Protein AF-F6HV55-F1 (afdb_monomer)

pLDDT: mean 72.8, std 20.79, range [30.53, 95.94]

Foldseek 3Di:
DDPDCDPVNLLVLLLVLLCVLLVVLDQVSLLLSLLLLLVLLLVLVCVLCQQQDDVVLSVVLVCLSDPPPDDRDDHPPDDDDPPPPPPPPPDPDNSNSLSSNLSSLSSLLNNLPDDGPDDYDDSLVSLVSSLVRLVVRQLDGDPVRPPPDDPVSSVVSNVCSVVSNVSSVSSVVSSVVSVVVCVVVPPDDDPPDDDDDDDDDDDDDDDDDDD

Sequence (211 aa):
MSGKCSVNMLEKLAACLALLPKSRGDEACWFLMMQKVLLSINVNLNEAFQGLEEEAKCNEAIRLLVPPGKDPPPPLGGKKTYGEVLDKAARKSEQLLMSSVTTLMLCCCKMLTTSYPVQVTVPIRPLLALVGRVLVVDGSLSQALLPFVTAIQQEFICSQLPTLHSYVLDLLTAIIKRVRSYGFSFTCSPQRGVSSVVKGRDWAMNKKEAE

Radius of gyration: 23.91 Å; Cα contacts (8 Å, |Δi|>4): 158; chains: 1; bounding box: 55×35×103 Å

Structure (mmCIF, N/CA/C/O backbone):
data_AF-F6HV55-F1
#
_entry.id   AF-F6HV55-F1
#
loop_
_atom_site.group_PDB
_atom_site.id
_atom_site.type_symbol
_atom_site.label_atom_id
_atom_site.label_alt_id
_atom_site.label_comp_id
_atom_site.label_asym_id
_atom_site.label_entity_id
_atom_site.label_seq_id
_atom_site.pdbx_PDB_ins_code
_atom_site.Cartn_x
_atom_site.Cartn_y
_atom_site.Cartn_z
_atom_site.occupancy
_atom_site.B_iso_or_equiv
_atom_site.auth_seq_id
_atom_site.auth_comp_id
_atom_site.auth_asym_id
_atom_site.auth_atom_id
_atom_site.pdbx_PDB_model_num
ATOM 1 N N . MET A 1 1 ? 4.291 3.333 30.159 1.00 32.53 1 MET A N 1
ATOM 2 C CA . MET A 1 1 ? 5.244 3.856 29.154 1.00 32.53 1 MET A CA 1
ATOM 3 C C . MET A 1 1 ? 4.579 3.786 27.784 1.00 32.53 1 MET A C 1
ATOM 5 O O . MET A 1 1 ? 4.344 2.689 27.300 1.00 32.53 1 MET A O 1
ATOM 9 N N . SER A 1 2 ? 4.163 4.922 27.215 1.00 41.75 2 SER A N 1
ATOM 10 C CA . SER A 1 2 ? 3.469 4.966 25.916 1.00 41.75 2 SER A CA 1
ATOM 11 C C . SER A 1 2 ? 4.507 4.949 24.791 1.00 41.75 2 SER A C 1
ATOM 13 O O . SER A 1 2 ? 5.203 5.937 24.566 1.00 41.75 2 SER A O 1
ATOM 15 N N . GLY A 1 3 ? 4.667 3.800 24.134 1.00 48.03 3 GLY A N 1
ATOM 16 C CA . GLY A 1 3 ? 5.604 3.593 23.028 1.00 48.03 3 GLY A CA 1
ATOM 17 C C . GLY A 1 3 ? 5.125 4.241 21.729 1.00 48.03 3 GLY A C 1
ATOM 18 O O . GLY A 1 3 ? 4.805 3.539 20.774 1.00 48.03 3 GLY A O 1
ATOM 19 N N . LYS A 1 4 ? 5.058 5.576 21.676 1.00 57.19 4 LYS A N 1
ATOM 20 C CA . LYS A 1 4 ? 4.911 6.297 20.404 1.00 57.19 4 LYS A CA 1
ATOM 21 C C . LYS A 1 4 ? 6.173 6.054 19.573 1.00 57.19 4 LYS A C 1
ATOM 23 O O . LYS A 1 4 ? 7.251 6.518 19.937 1.00 57.19 4 LYS A O 1
ATOM 28 N N . CYS A 1 5 ? 6.047 5.315 18.470 1.00 62.31 5 CYS A N 1
ATOM 29 C CA . CYS A 1 5 ? 7.118 5.224 17.483 1.00 62.31 5 CYS A CA 1
ATOM 30 C C . CYS A 1 5 ? 7.358 6.635 16.928 1.00 62.31 5 CYS A C 1
ATOM 32 O O . CYS A 1 5 ? 6.418 7.286 16.469 1.00 62.31 5 CYS A O 1
ATOM 34 N N . SER A 1 6 ? 8.580 7.156 17.052 1.00 82.06 6 SER A N 1
ATOM 35 C CA . SER A 1 6 ? 8.874 8.513 16.595 1.00 82.06 6 SER A CA 1
ATOM 36 C C . SER A 1 6 ? 8.826 8.580 15.070 1.00 82.06 6 SER A C 1
ATOM 38 O O . SER A 1 6 ? 9.192 7.621 14.392 1.00 82.06 6 SER A O 1
ATOM 40 N N . VAL A 1 7 ? 8.422 9.728 14.522 1.00 80.38 7 VAL A N 1
ATOM 41 C CA . VAL A 1 7 ? 8.355 9.946 13.064 1.00 80.38 7 VAL A CA 1
ATOM 42 C C . VAL A 1 7 ? 9.691 9.602 12.392 1.00 80.38 7 VAL A C 1
ATOM 44 O O . VAL A 1 7 ? 9.718 8.885 11.398 1.00 80.38 7 VAL A O 1
ATOM 47 N N . ASN A 1 8 ? 10.810 9.983 13.016 1.00 85.56 8 ASN A N 1
ATOM 48 C CA . ASN A 1 8 ? 12.161 9.644 12.559 1.00 85.56 8 ASN A CA 1
ATOM 49 C C . ASN A 1 8 ? 12.410 8.122 12.471 1.00 85.56 8 ASN A C 1
ATOM 51 O O . ASN A 1 8 ? 13.085 7.647 11.561 1.00 85.56 8 ASN A O 1
ATOM 55 N N . MET A 1 9 ? 11.872 7.330 13.405 1.00 88.19 9 MET A N 1
ATOM 56 C CA . MET A 1 9 ? 11.988 5.869 13.341 1.00 88.19 9 MET A CA 1
ATOM 57 C C . MET A 1 9 ? 11.128 5.282 12.220 1.00 88.19 9 MET A C 1
ATOM 59 O O . MET A 1 9 ? 11.605 4.396 11.511 1.00 88.19 9 MET A O 1
ATOM 63 N N . LEU A 1 10 ? 9.913 5.798 12.005 1.00 86.50 10 LEU A N 1
ATOM 64 C CA . LEU A 1 10 ? 9.050 5.378 10.892 1.00 86.50 10 LEU A CA 1
ATOM 65 C C . LEU A 1 10 ? 9.712 5.660 9.538 1.00 86.50 10 LEU A C 1
ATOM 67 O O . LEU A 1 10 ? 9.744 4.790 8.671 1.00 86.50 10 LEU A O 1
ATOM 71 N N . GLU A 1 11 ? 10.313 6.840 9.376 1.00 89.44 11 GLU A N 1
ATOM 72 C CA . GLU A 1 11 ? 11.043 7.209 8.160 1.00 89.44 11 GLU A CA 1
ATOM 73 C C . GLU A 1 11 ? 12.241 6.295 7.894 1.00 89.44 11 GLU A C 1
ATOM 75 O O . GLU A 1 11 ? 12.444 5.862 6.756 1.00 89.44 11 GLU A O 1
ATOM 80 N N . LYS A 1 12 ? 13.017 5.959 8.932 1.00 92.62 12 LYS A N 1
ATOM 81 C CA . LYS A 1 12 ? 14.143 5.022 8.816 1.00 92.62 12 LYS A CA 1
ATOM 82 C C . LYS A 1 12 ? 13.672 3.622 8.442 1.00 92.62 12 LYS A C 1
ATOM 84 O O . LYS A 1 12 ? 14.250 3.019 7.544 1.00 92.62 12 LYS A O 1
ATOM 89 N N . LEU A 1 13 ? 12.616 3.116 9.079 1.00 91.62 13 LEU A N 1
ATOM 90 C CA . LEU A 1 13 ? 12.039 1.808 8.754 1.00 91.62 13 LEU A CA 1
ATOM 91 C C . LEU A 1 13 ? 11.529 1.769 7.310 1.00 91.62 13 LEU A C 1
ATOM 93 O O . LEU A 1 13 ? 11.863 0.848 6.567 1.00 91.62 13 LEU A O 1
ATOM 97 N N . ALA A 1 14 ? 10.790 2.796 6.890 1.00 92.69 14 ALA A N 1
ATOM 98 C CA . ALA A 1 14 ? 10.313 2.943 5.521 1.00 92.69 14 ALA A CA 1
ATOM 99 C C . ALA A 1 14 ? 11.468 2.990 4.509 1.00 92.69 14 ALA A C 1
ATOM 101 O O . ALA A 1 14 ? 11.415 2.325 3.473 1.00 92.69 14 ALA A O 1
ATOM 102 N N . ALA A 1 15 ? 12.534 3.736 4.816 1.00 92.94 15 ALA A N 1
ATOM 103 C CA . ALA A 1 15 ? 13.726 3.804 3.979 1.00 92.94 15 ALA A CA 1
ATOM 104 C C . ALA A 1 15 ? 14.436 2.445 3.885 1.00 92.94 15 ALA A C 1
ATOM 106 O O . ALA A 1 15 ? 14.763 2.011 2.783 1.00 92.94 15 ALA A O 1
ATOM 107 N N . CYS A 1 16 ? 14.622 1.744 5.006 1.00 93.25 16 CYS A N 1
ATOM 108 C CA . CYS A 1 16 ? 15.221 0.410 5.027 1.00 93.25 16 CYS A CA 1
ATOM 109 C C . CYS A 1 16 ? 14.417 -0.584 4.180 1.00 93.25 16 CYS A C 1
ATOM 111 O O . CYS A 1 16 ? 14.994 -1.272 3.339 1.00 93.25 16 CYS A O 1
ATOM 113 N N . LEU A 1 17 ? 13.089 -0.620 4.346 1.00 92.62 17 LEU A N 1
ATOM 114 C CA . LEU A 1 17 ? 12.204 -1.472 3.548 1.00 92.62 17 LEU A CA 1
ATOM 115 C C . LEU A 1 17 ? 12.323 -1.157 2.050 1.00 92.62 17 LEU A C 1
ATOM 117 O O . LEU A 1 17 ? 12.478 -2.070 1.241 1.00 92.62 17 LEU A O 1
ATOM 121 N N . ALA A 1 18 ? 12.340 0.122 1.673 1.00 93.81 18 ALA A N 1
ATOM 122 C CA . ALA A 1 18 ? 12.467 0.537 0.277 1.00 93.81 18 ALA A CA 1
ATOM 123 C C . ALA A 1 18 ? 13.815 0.154 -0.367 1.00 93.81 18 ALA A C 1
ATOM 125 O O . ALA A 1 18 ? 13.904 0.055 -1.592 1.00 93.81 18 ALA A O 1
ATOM 126 N N . LEU A 1 19 ? 14.861 -0.074 0.434 1.00 92.94 19 LEU A N 1
ATOM 127 C CA . LEU A 1 19 ? 16.181 -0.493 -0.044 1.00 92.94 19 LEU A CA 1
ATOM 128 C C . LEU A 1 19 ? 16.320 -2.012 -0.205 1.00 92.94 19 LEU A C 1
ATOM 130 O O . LEU A 1 19 ? 17.140 -2.442 -1.012 1.00 92.94 19 LEU A O 1
ATOM 134 N N . LEU A 1 20 ? 15.510 -2.827 0.483 1.00 91.38 20 LEU A N 1
ATOM 135 C CA . LEU A 1 20 ? 15.561 -4.295 0.393 1.00 91.38 20 LEU A CA 1
ATOM 136 C C . LEU A 1 20 ? 15.604 -4.863 -1.039 1.00 91.38 20 LEU A C 1
ATOM 138 O O . LEU A 1 20 ? 16.448 -5.731 -1.288 1.00 91.38 20 LEU A O 1
ATOM 142 N N . PRO A 1 21 ? 14.778 -4.407 -2.006 1.00 90.44 21 PRO A N 1
ATOM 143 C CA . PRO A 1 21 ? 14.816 -4.964 -3.358 1.00 90.44 21 PRO A CA 1
ATOM 144 C C . PRO A 1 21 ? 16.153 -4.714 -4.076 1.00 90.44 21 PRO A C 1
ATOM 146 O O . PRO A 1 21 ? 16.550 -5.516 -4.919 1.00 90.44 21 PRO A O 1
ATOM 149 N N . LYS A 1 22 ? 16.916 -3.680 -3.682 1.00 88.94 22 LYS A N 1
ATOM 150 C CA . LYS A 1 22 ? 18.228 -3.367 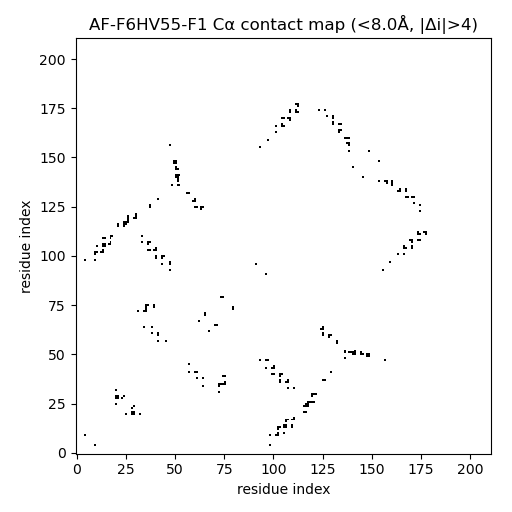-4.277 1.00 88.94 22 LYS A CA 1
ATOM 151 C C . LYS A 1 22 ? 19.293 -4.430 -4.013 1.00 88.94 22 LYS A C 1
ATOM 153 O O . LYS A 1 22 ? 20.286 -4.450 -4.725 1.00 88.94 22 LYS A O 1
ATOM 158 N N . SER A 1 23 ? 19.092 -5.302 -3.023 1.00 87.88 23 SER A N 1
ATOM 159 C CA . SER A 1 23 ? 20.011 -6.413 -2.737 1.00 87.88 23 SER A CA 1
ATOM 160 C C . SER A 1 23 ? 20.196 -7.355 -3.931 1.00 87.88 23 SER A C 1
ATOM 162 O O . SER A 1 23 ? 21.300 -7.838 -4.155 1.00 87.88 23 SER A O 1
ATOM 164 N N . ARG A 1 24 ? 19.132 -7.589 -4.712 1.00 85.38 24 ARG A N 1
ATOM 165 C CA . ARG A 1 24 ? 19.195 -8.302 -5.998 1.00 85.38 24 ARG A CA 1
ATOM 166 C C . ARG A 1 24 ? 19.209 -7.349 -7.187 1.00 85.38 24 ARG A C 1
ATOM 168 O O . ARG A 1 24 ? 19.836 -7.646 -8.194 1.00 85.38 24 ARG A O 1
ATOM 175 N N . GLY A 1 25 ? 18.531 -6.206 -7.068 1.00 84.62 25 GLY A N 1
ATOM 176 C CA . GLY A 1 25 ? 18.565 -5.140 -8.068 1.00 84.62 25 GLY A CA 1
ATOM 177 C C . GLY A 1 25 ? 17.768 -5.422 -9.344 1.00 84.62 25 GLY A C 1
ATOM 178 O O . GLY A 1 25 ? 17.720 -4.558 -10.212 1.00 84.62 25 GLY A O 1
ATOM 179 N N . ASP A 1 26 ? 17.111 -6.578 -9.463 1.00 88.88 26 ASP A N 1
ATOM 180 C CA . ASP A 1 26 ? 16.254 -6.895 -10.607 1.00 88.88 26 ASP A CA 1
ATOM 181 C C . ASP A 1 26 ? 14.863 -6.230 -10.505 1.00 88.88 26 ASP A C 1
ATOM 183 O O . ASP A 1 26 ? 14.426 -5.793 -9.429 1.00 88.88 26 ASP A O 1
ATOM 187 N N . GLU A 1 27 ? 14.174 -6.116 -11.647 1.00 88.56 27 GLU A N 1
ATOM 188 C CA . GLU A 1 27 ? 12.840 -5.504 -11.739 1.00 88.56 27 GLU A CA 1
ATOM 189 C C . GLU A 1 27 ? 11.797 -6.303 -10.945 1.00 88.56 27 GLU A C 1
ATOM 191 O O . GLU A 1 27 ? 10.954 -5.717 -10.258 1.00 88.56 27 GLU A O 1
ATOM 196 N N . ALA A 1 28 ? 11.878 -7.636 -10.988 1.00 88.44 28 ALA A N 1
ATOM 197 C CA . ALA A 1 28 ? 10.921 -8.519 -10.335 1.00 88.44 28 ALA A CA 1
ATOM 198 C C . ALA A 1 28 ? 10.939 -8.346 -8.809 1.00 88.44 28 ALA A C 1
ATOM 200 O O . ALA A 1 28 ? 9.882 -8.337 -8.183 1.00 88.44 28 ALA A O 1
ATOM 201 N N . CYS A 1 29 ? 12.107 -8.133 -8.204 1.00 90.06 29 CYS A N 1
ATOM 202 C CA . CYS A 1 29 ? 12.274 -7.871 -6.780 1.00 90.06 29 CYS A CA 1
ATOM 203 C C . CYS A 1 29 ? 11.665 -6.533 -6.371 1.00 90.06 29 CYS A C 1
ATOM 205 O O . CYS A 1 29 ? 11.001 -6.459 -5.334 1.00 90.06 29 CYS A O 1
ATOM 207 N N . TRP A 1 30 ? 11.848 -5.486 -7.182 1.00 92.62 30 TRP A N 1
ATOM 208 C CA . TRP A 1 30 ? 11.212 -4.194 -6.927 1.00 92.62 30 TRP A CA 1
ATOM 209 C C . TRP A 1 30 ? 9.690 -4.306 -7.001 1.00 92.62 30 TRP A C 1
ATOM 211 O O . TRP A 1 30 ? 8.998 -3.884 -6.072 1.00 92.62 30 TRP A O 1
ATOM 221 N N . PHE A 1 31 ? 9.170 -4.920 -8.069 1.00 90.12 31 PHE A N 1
ATOM 222 C CA . PHE A 1 31 ? 7.733 -5.100 -8.254 1.00 90.12 31 PHE A CA 1
ATOM 223 C C . PHE A 1 31 ? 7.129 -5.964 -7.145 1.00 90.12 31 PHE A C 1
ATOM 225 O O . PHE A 1 31 ? 6.130 -5.577 -6.545 1.00 90.12 31 PHE A O 1
ATOM 232 N N . LEU A 1 32 ? 7.766 -7.088 -6.808 1.00 90.00 32 LEU A N 1
ATOM 233 C CA . LEU A 1 32 ? 7.328 -7.982 -5.739 1.00 90.00 32 LEU A CA 1
ATOM 234 C C . LEU A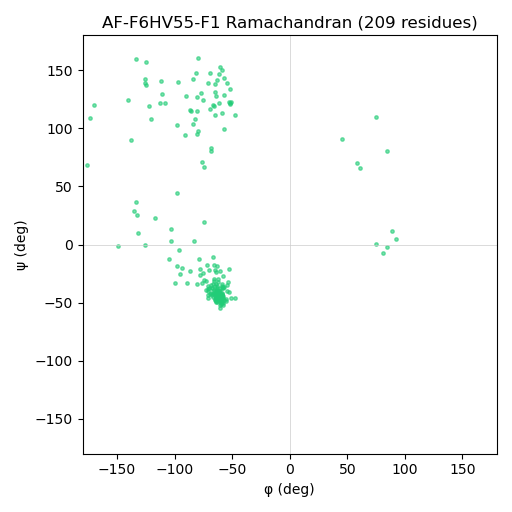 1 32 ? 7.321 -7.276 -4.380 1.00 90.00 32 LEU A C 1
ATOM 236 O O . LEU A 1 32 ? 6.389 -7.463 -3.599 1.00 90.00 32 LEU A O 1
ATOM 240 N N . MET A 1 33 ? 8.334 -6.456 -4.085 1.00 92.56 33 MET A N 1
ATOM 241 C CA . MET A 1 33 ? 8.365 -5.679 -2.847 1.00 92.56 33 MET A CA 1
ATOM 242 C C . MET A 1 33 ? 7.231 -4.649 -2.816 1.00 92.56 33 MET A C 1
ATOM 244 O O . MET A 1 33 ? 6.483 -4.604 -1.841 1.00 92.56 33 MET A O 1
ATOM 248 N N . MET A 1 34 ? 7.045 -3.881 -3.895 1.00 93.00 34 MET A N 1
ATOM 249 C CA . MET A 1 34 ? 5.952 -2.911 -4.011 1.00 93.00 34 MET A CA 1
ATOM 250 C C . MET A 1 34 ? 4.592 -3.601 -3.846 1.00 93.00 34 MET A C 1
ATOM 252 O O . MET A 1 34 ? 3.754 -3.151 -3.071 1.00 93.00 34 MET A O 1
ATOM 256 N N . GLN A 1 35 ? 4.392 -4.741 -4.508 1.00 90.56 35 GLN A N 1
ATOM 257 C CA . GLN A 1 35 ? 3.176 -5.543 -4.416 1.00 90.56 35 GLN A CA 1
ATOM 258 C C . GLN A 1 35 ? 2.920 -6.028 -2.979 1.00 90.56 35 GLN A C 1
ATOM 260 O O . GLN A 1 35 ? 1.811 -5.867 -2.473 1.00 90.56 35 GLN A O 1
ATOM 265 N N . LYS A 1 36 ? 3.934 -6.565 -2.284 1.00 90.69 36 LYS A N 1
ATOM 266 C CA . LYS A 1 36 ? 3.812 -7.008 -0.882 1.00 90.69 36 LYS A CA 1
ATOM 267 C C . LYS A 1 36 ? 3.492 -5.860 0.072 1.00 90.69 36 LYS A C 1
ATOM 269 O O . LYS A 1 36 ? 2.686 -6.041 0.986 1.00 90.69 36 LYS A O 1
ATOM 274 N N . VAL A 1 37 ? 4.104 -4.694 -0.130 1.00 92.44 37 VAL A N 1
ATOM 275 C CA . VAL A 1 37 ? 3.823 -3.487 0.658 1.00 92.44 37 VAL A CA 1
ATOM 276 C C . VAL A 1 37 ? 2.378 -3.042 0.436 1.00 92.44 37 VAL A C 1
ATOM 278 O O . VAL A 1 37 ? 1.648 -2.879 1.408 1.00 92.44 37 VAL A O 1
ATOM 281 N N . LEU A 1 38 ? 1.924 -2.941 -0.818 1.00 90.94 38 LEU A N 1
ATOM 282 C CA . LEU A 1 38 ? 0.551 -2.541 -1.143 1.00 90.94 38 LEU A CA 1
ATOM 283 C C . LEU A 1 38 ? -0.493 -3.524 -0.600 1.00 90.94 38 LEU A C 1
ATOM 285 O O . LEU A 1 38 ? -1.510 -3.095 -0.059 1.00 90.94 38 LEU A O 1
ATOM 289 N N . LEU A 1 39 ? -0.245 -4.834 -0.681 1.00 88.81 39 LEU A N 1
ATOM 290 C CA . LEU A 1 39 ? -1.117 -5.842 -0.066 1.00 88.81 39 LEU A CA 1
ATOM 291 C C . LEU A 1 39 ? -1.160 -5.693 1.458 1.00 88.81 39 LEU A C 1
ATOM 293 O O . LEU A 1 39 ? -2.232 -5.753 2.052 1.00 88.81 39 LEU A O 1
ATOM 297 N N . SER A 1 40 ? -0.014 -5.430 2.089 1.00 89.25 40 SER A N 1
ATOM 298 C CA . SER A 1 40 ? 0.056 -5.220 3.539 1.00 89.25 40 SER A CA 1
ATOM 299 C C . SER A 1 40 ? -0.703 -3.964 3.967 1.00 89.25 40 SER A C 1
ATOM 301 O O . SER A 1 40 ? -1.403 -3.996 4.976 1.00 89.25 40 SER A O 1
ATOM 303 N N . ILE A 1 41 ? -0.620 -2.869 3.203 1.00 90.38 41 ILE A N 1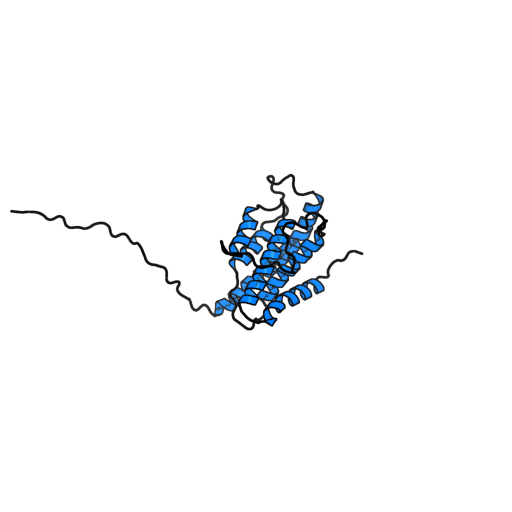
ATOM 304 C CA . ILE A 1 41 ? -1.430 -1.672 3.467 1.00 90.38 41 ILE A CA 1
ATOM 305 C C . ILE A 1 41 ? -2.912 -2.018 3.345 1.00 90.38 41 ILE A C 1
ATOM 307 O O . ILE A 1 41 ? -3.672 -1.705 4.252 1.00 90.38 41 ILE A O 1
ATOM 311 N N . ASN A 1 42 ? -3.315 -2.713 2.278 1.00 88.81 42 ASN A N 1
ATOM 312 C CA . ASN A 1 42 ? -4.716 -3.076 2.070 1.00 88.81 42 ASN A CA 1
ATOM 313 C C . ASN A 1 42 ? -5.292 -3.921 3.211 1.00 88.81 42 ASN A C 1
ATOM 315 O O . ASN A 1 42 ? -6.418 -3.655 3.624 1.00 88.81 42 ASN A O 1
ATOM 319 N N . VAL A 1 43 ? -4.531 -4.891 3.729 1.00 86.19 43 VAL A N 1
ATOM 320 C CA . VAL A 1 43 ? -4.944 -5.721 4.872 1.00 86.19 43 VAL A CA 1
ATOM 321 C C . VAL A 1 43 ? -5.117 -4.875 6.133 1.00 86.19 43 VAL A C 1
ATOM 323 O O . VAL A 1 43 ? -6.152 -4.966 6.782 1.00 86.19 43 VAL A O 1
ATOM 326 N N . ASN A 1 44 ? -4.144 -4.017 6.460 1.00 87.81 44 ASN A N 1
ATOM 327 C CA . ASN A 1 44 ? -4.242 -3.178 7.659 1.00 87.81 44 ASN A CA 1
ATOM 328 C C . ASN A 1 44 ? -5.343 -2.110 7.530 1.00 87.81 44 ASN A C 1
ATOM 330 O O . ASN A 1 44 ? -6.007 -1.818 8.516 1.00 87.81 44 ASN A O 1
ATOM 334 N N . LEU A 1 45 ? -5.570 -1.554 6.333 1.00 86.50 45 LEU A N 1
ATOM 335 C CA . LEU A 1 45 ? -6.692 -0.645 6.080 1.00 86.50 45 LEU A CA 1
ATOM 336 C C . LEU A 1 45 ? -8.039 -1.363 6.183 1.00 86.50 45 LEU A C 1
ATOM 338 O O . LEU A 1 45 ? -8.988 -0.758 6.648 1.00 86.50 45 LEU A O 1
ATOM 342 N N . ASN A 1 46 ? -8.131 -2.641 5.803 1.00 85.38 46 ASN A N 1
ATOM 343 C CA . ASN A 1 46 ? -9.380 -3.400 5.927 1.00 85.38 46 ASN A CA 1
ATOM 344 C C . ASN A 1 46 ? -9.747 -3.642 7.394 1.00 85.38 46 ASN A C 1
ATOM 346 O O . ASN A 1 46 ? -10.913 -3.592 7.760 1.00 85.38 46 ASN A O 1
ATOM 350 N N . GLU A 1 47 ? -8.735 -3.885 8.228 1.00 82.50 47 GLU A N 1
ATOM 351 C CA . GLU A 1 47 ? -8.892 -3.980 9.681 1.00 82.50 47 GLU A CA 1
ATOM 352 C C . GLU A 1 47 ? -9.239 -2.607 10.287 1.00 82.50 47 GLU A C 1
ATOM 354 O O . GLU A 1 47 ? -10.122 -2.515 11.132 1.00 82.50 47 GLU A O 1
ATOM 359 N N . ALA A 1 48 ? -8.597 -1.527 9.824 1.00 82.19 48 ALA A N 1
ATOM 360 C CA . ALA A 1 48 ? -8.807 -0.179 10.355 1.00 82.19 48 ALA A CA 1
ATOM 361 C C . ALA A 1 48 ? -10.118 0.486 9.900 1.00 82.19 48 ALA A C 1
ATOM 363 O O . ALA A 1 48 ? -10.686 1.272 10.645 1.00 82.19 48 ALA A O 1
ATOM 364 N N . PHE A 1 49 ? -10.593 0.210 8.685 1.00 83.31 49 PHE A N 1
ATOM 365 C CA . PHE A 1 49 ? -11.796 0.815 8.100 1.00 83.31 49 PHE A CA 1
ATOM 366 C C . PHE A 1 49 ? -13.003 -0.121 8.117 1.00 83.31 49 PHE A C 1
ATOM 368 O O . PHE A 1 49 ? -14.010 0.157 7.464 1.00 83.31 49 PHE A O 1
ATOM 375 N N . GLN A 1 50 ? -12.937 -1.218 8.874 1.00 78.62 50 GLN A N 1
ATOM 376 C CA . GLN A 1 50 ? -14.073 -2.111 9.061 1.00 78.62 50 GLN A CA 1
ATOM 377 C C . GLN A 1 50 ? -15.302 -1.300 9.506 1.00 78.62 50 GLN A C 1
ATOM 379 O O . GLN A 1 50 ? -15.251 -0.597 10.507 1.00 78.62 50 GLN A O 1
ATOM 384 N N . GLY A 1 51 ? -16.397 -1.357 8.740 1.00 72.94 51 GLY A N 1
ATOM 385 C CA . GLY A 1 51 ? -17.628 -0.598 9.014 1.00 72.94 51 GLY A CA 1
ATOM 386 C C . GLY A 1 51 ? -17.636 0.872 8.559 1.00 72.94 51 GLY A C 1
ATOM 387 O O . GLY A 1 51 ? -18.690 1.504 8.597 1.00 72.94 51 GLY A O 1
ATOM 388 N N . LEU A 1 52 ? -16.501 1.407 8.095 1.00 72.50 52 LEU A N 1
ATOM 389 C CA . LEU A 1 52 ? -16.351 2.776 7.575 1.00 72.50 52 LEU A CA 1
ATOM 390 C C . LEU A 1 52 ? -16.242 2.834 6.043 1.00 72.50 52 LEU A C 1
ATOM 392 O O . LEU A 1 52 ? -16.357 3.904 5.452 1.00 72.50 52 LEU A O 1
ATOM 396 N N . GLU A 1 53 ? -16.037 1.695 5.384 1.00 74.31 53 GLU A N 1
ATOM 397 C CA . GLU A 1 53 ? -15.967 1.599 3.927 1.00 74.31 53 GLU A CA 1
ATOM 398 C C . GLU A 1 53 ? -16.812 0.442 3.377 1.00 74.31 53 GLU A C 1
ATOM 400 O O . GLU A 1 53 ? -17.126 -0.526 4.069 1.00 74.31 53 GLU A O 1
ATOM 405 N N . GLU A 1 54 ? -17.154 0.527 2.092 1.00 68.44 54 GLU A N 1
ATOM 406 C CA . GLU A 1 54 ? -17.791 -0.571 1.365 1.00 68.44 54 GLU A CA 1
ATOM 407 C C . GLU A 1 54 ? -16.759 -1.646 0.995 1.00 68.44 54 GLU A C 1
ATOM 409 O O . GLU A 1 54 ? -15.746 -1.357 0.354 1.00 68.44 54 GLU A O 1
ATOM 414 N N . GLU A 1 55 ? -17.059 -2.910 1.299 1.00 61.62 55 GLU A N 1
ATOM 415 C CA . GLU A 1 55 ? -16.175 -4.063 1.050 1.00 61.62 55 GLU A CA 1
ATOM 416 C C . GLU A 1 55 ? -15.780 -4.223 -0.436 1.00 61.62 55 GLU A C 1
ATOM 418 O O . GLU A 1 55 ? -14.689 -4.697 -0.770 1.00 61.62 55 GLU A O 1
ATOM 423 N N . ALA A 1 56 ? -16.623 -3.744 -1.358 1.00 60.78 56 ALA A N 1
ATOM 424 C CA . ALA A 1 56 ? -16.337 -3.718 -2.792 1.00 60.78 56 ALA A CA 1
ATOM 425 C C . ALA A 1 56 ? -15.064 -2.917 -3.142 1.00 60.78 56 ALA A C 1
ATOM 427 O O . ALA A 1 56 ? -14.319 -3.318 -4.041 1.00 60.78 56 ALA A O 1
ATOM 428 N N . LYS A 1 57 ? -14.769 -1.836 -2.403 1.00 63.66 57 LYS A N 1
ATOM 429 C CA . LYS A 1 57 ? -13.590 -0.974 -2.624 1.00 63.66 57 LYS A CA 1
ATOM 430 C C . LYS A 1 57 ? -12.288 -1.659 -2.195 1.00 63.66 57 LYS A C 1
ATOM 432 O O . LYS A 1 57 ? -11.249 -1.463 -2.824 1.00 63.66 57 LYS A O 1
ATOM 437 N N . CYS A 1 58 ? -12.346 -2.524 -1.181 1.00 61.22 58 CYS A N 1
ATOM 438 C CA . CYS A 1 58 ? -11.217 -3.362 -0.769 1.00 61.22 58 CYS A CA 1
ATOM 439 C C . CYS A 1 58 ? -10.856 -4.396 -1.853 1.00 61.22 58 CYS A C 1
ATOM 441 O O . CYS A 1 58 ? -9.690 -4.547 -2.236 1.00 61.22 58 CYS A O 1
ATOM 443 N N . ASN A 1 59 ? -11.874 -5.059 -2.410 1.00 62.31 59 ASN A N 1
ATOM 444 C CA . ASN A 1 59 ? -11.696 -6.105 -3.415 1.00 62.31 59 ASN A CA 1
ATOM 445 C C . ASN A 1 59 ? -11.108 -5.582 -4.735 1.00 62.31 59 ASN A C 1
ATOM 447 O O . ASN A 1 59 ? -10.357 -6.299 -5.397 1.00 62.31 59 ASN A O 1
ATOM 451 N N . GLU A 1 60 ? -11.390 -4.337 -5.121 1.00 67.88 60 GLU A N 1
ATOM 452 C CA . GLU A 1 60 ? -10.833 -3.750 -6.343 1.00 67.88 60 GLU A CA 1
ATOM 453 C C . GLU A 1 60 ? -9.303 -3.594 -6.272 1.00 67.88 60 GLU A C 1
ATOM 455 O O . GLU A 1 60 ? -8.591 -4.028 -7.183 1.00 67.88 60 GLU A O 1
ATOM 460 N N . ALA A 1 61 ? -8.771 -3.061 -5.167 1.00 62.78 61 ALA A N 1
ATOM 461 C CA . ALA A 1 61 ? -7.331 -2.850 -5.001 1.00 62.78 61 ALA A CA 1
ATOM 462 C C . ALA A 1 61 ? -6.539 -4.171 -5.006 1.00 62.78 61 ALA A C 1
ATOM 464 O O . ALA A 1 61 ? -5.469 -4.255 -5.615 1.00 62.78 61 ALA A O 1
ATOM 465 N N . ILE A 1 62 ? -7.082 -5.224 -4.384 1.00 67.69 62 ILE A N 1
ATOM 466 C CA . ILE A 1 62 ? -6.470 -6.561 -4.365 1.00 67.69 62 ILE A CA 1
ATOM 467 C C . ILE A 1 62 ? -6.525 -7.207 -5.756 1.00 67.6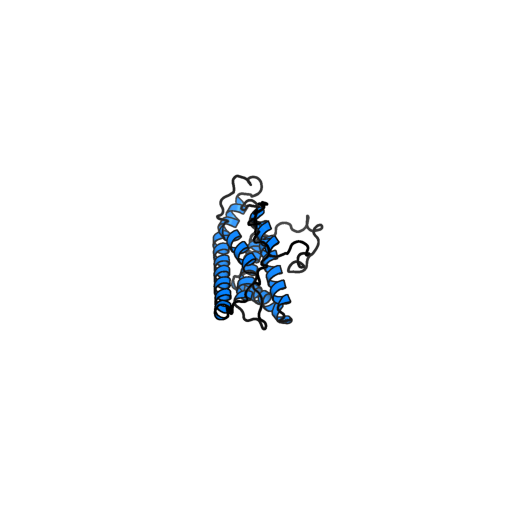9 62 ILE A C 1
ATOM 469 O O . ILE A 1 62 ? -5.515 -7.743 -6.215 1.00 67.69 62 ILE A O 1
ATOM 473 N N . ARG A 1 63 ? -7.655 -7.101 -6.470 1.00 71.31 63 ARG A N 1
ATOM 474 C CA . ARG A 1 63 ? -7.807 -7.632 -7.840 1.00 71.31 63 ARG A CA 1
ATOM 475 C C . ARG A 1 63 ? -6.858 -6.981 -8.844 1.00 71.31 63 ARG A C 1
ATOM 477 O O . ARG A 1 63 ? -6.431 -7.636 -9.790 1.00 71.31 63 ARG A O 1
ATOM 484 N N . LEU A 1 64 ? -6.516 -5.707 -8.653 1.00 70.31 64 LEU A N 1
ATOM 485 C CA . LEU A 1 64 ? -5.527 -5.017 -9.486 1.00 70.31 64 LEU A CA 1
ATOM 486 C C . LEU A 1 64 ? -4.083 -5.436 -9.161 1.00 70.31 64 LEU A C 1
ATOM 488 O O . LEU A 1 64 ? -3.206 -5.300 -10.015 1.00 70.31 64 LEU A O 1
ATOM 492 N N . LEU A 1 65 ? -3.824 -5.922 -7.942 1.00 66.81 65 LEU A N 1
ATOM 493 C CA . LEU A 1 65 ? -2.500 -6.358 -7.488 1.00 66.81 65 LEU A CA 1
ATOM 494 C C . LEU A 1 65 ? -2.222 -7.831 -7.774 1.00 66.81 65 LEU A C 1
ATOM 496 O O . LEU A 1 65 ? -1.069 -8.177 -8.022 1.00 66.81 65 LEU A O 1
ATOM 500 N N . VAL A 1 66 ? -3.236 -8.694 -7.736 1.00 73.25 66 VAL A N 1
ATOM 501 C CA . VAL A 1 66 ? -3.104 -10.138 -7.961 1.00 73.25 66 VAL A CA 1
ATOM 502 C C . VAL A 1 66 ? -3.973 -10.524 -9.161 1.00 73.25 66 VAL A C 1
ATOM 504 O O . VAL A 1 66 ? -5.199 -10.514 -9.049 1.00 73.25 66 VAL A O 1
ATOM 507 N N . PRO A 1 67 ? -3.370 -10.849 -10.323 1.00 63.00 67 PRO A N 1
ATOM 508 C CA . PRO A 1 67 ? -4.120 -11.307 -11.484 1.00 63.00 67 PRO A CA 1
ATOM 509 C C . PRO A 1 67 ? -4.963 -12.546 -11.147 1.00 63.00 67 PRO A C 1
ATOM 511 O O . PRO A 1 67 ? -4.485 -13.418 -10.414 1.00 63.00 67 PRO A O 1
ATOM 514 N N . PRO A 1 68 ? -6.180 -12.671 -11.703 1.00 56.16 68 PRO A N 1
ATOM 515 C CA . PRO A 1 68 ? -7.026 -13.835 -11.469 1.00 56.16 68 PRO A CA 1
ATOM 516 C C . PRO A 1 68 ? -6.296 -15.122 -11.888 1.00 56.16 68 PRO A C 1
ATOM 518 O O . PRO A 1 68 ? -5.764 -15.205 -12.994 1.00 56.16 68 PRO A O 1
ATOM 521 N N . GLY A 1 69 ? -6.251 -16.110 -10.989 1.00 57.59 69 GLY A N 1
ATOM 522 C CA . GLY A 1 69 ? -5.610 -17.412 -11.223 1.00 57.59 69 GLY A CA 1
ATOM 523 C C . GLY A 1 69 ? -4.141 -17.530 -10.793 1.00 57.59 69 GLY A C 1
ATOM 524 O O . GLY A 1 69 ? -3.533 -18.566 -11.047 1.00 57.59 69 GLY A O 1
ATOM 525 N N . LYS A 1 70 ? -3.556 -16.510 -10.148 1.00 63.88 70 LYS A N 1
ATOM 526 C CA . LYS A 1 70 ? -2.225 -16.600 -9.522 1.00 63.88 70 LYS A CA 1
ATOM 527 C C . LYS A 1 70 ? -2.327 -16.516 -8.002 1.00 63.88 70 LYS A C 1
ATOM 529 O O . LYS A 1 70 ? -3.086 -15.700 -7.485 1.00 63.88 70 LYS A O 1
ATOM 534 N N . ASP A 1 71 ? -1.519 -17.308 -7.302 1.00 67.12 71 ASP A N 1
ATOM 535 C CA . ASP A 1 71 ? -1.420 -17.217 -5.846 1.00 67.12 71 ASP A CA 1
ATOM 536 C C . ASP A 1 71 ? -0.843 -15.855 -5.420 1.00 67.12 71 ASP A C 1
ATOM 538 O O . ASP A 1 71 ? 0.112 -15.365 -6.040 1.00 67.12 71 ASP A O 1
ATOM 542 N N . PRO A 1 72 ? -1.386 -15.224 -4.361 1.00 69.38 72 PRO A N 1
ATOM 543 C CA . PRO A 1 72 ? -0.825 -13.993 -3.827 1.00 69.38 72 PRO A CA 1
ATOM 544 C C . PRO A 1 72 ? 0.609 -14.230 -3.325 1.00 69.38 72 PRO A C 1
ATOM 546 O O . PRO A 1 72 ? 0.930 -15.309 -2.810 1.00 69.38 72 PRO A O 1
ATOM 549 N N . PRO A 1 73 ? 1.499 -13.225 -3.430 1.00 76.56 73 PRO A N 1
ATOM 550 C CA . PRO A 1 73 ? 2.857 -13.354 -2.925 1.00 76.56 73 PRO A CA 1
ATOM 551 C C . PRO A 1 73 ? 2.850 -13.617 -1.409 1.00 76.56 73 PRO A C 1
ATOM 553 O O . PRO A 1 73 ? 1.946 -13.162 -0.704 1.00 76.56 73 PRO A O 1
ATOM 556 N N . PRO A 1 74 ? 3.879 -14.296 -0.863 1.00 77.50 74 PRO A N 1
ATOM 557 C CA . PRO A 1 74 ? 3.982 -14.506 0.576 1.00 77.50 74 PRO A CA 1
ATOM 558 C C . PRO A 1 74 ? 3.921 -13.173 1.343 1.00 77.50 74 PRO A C 1
ATOM 560 O O . PRO A 1 74 ? 4.567 -12.211 0.906 1.00 77.50 74 PRO A O 1
ATOM 563 N N . PRO A 1 75 ? 3.202 -13.110 2.479 1.00 74.44 75 PRO A N 1
ATOM 564 C CA . PRO A 1 75 ? 3.012 -11.876 3.234 1.00 74.44 75 PRO A CA 1
ATOM 565 C C . PRO A 1 75 ? 4.340 -11.263 3.696 1.00 74.44 75 PRO A C 1
ATOM 567 O O . PRO A 1 75 ? 5.333 -11.963 3.938 1.00 74.44 75 PRO A O 1
ATOM 570 N N . LEU A 1 76 ? 4.354 -9.934 3.815 1.00 74.44 76 LEU A N 1
ATOM 571 C CA . LEU A 1 76 ? 5.503 -9.183 4.313 1.00 74.44 76 LEU A CA 1
ATOM 572 C C . LEU A 1 76 ? 5.766 -9.572 5.781 1.00 74.44 76 LEU A C 1
ATOM 574 O O . LEU A 1 76 ? 4.856 -9.528 6.603 1.00 74.44 76 LEU A O 1
ATOM 578 N N . GLY A 1 77 ? 6.999 -9.962 6.113 1.00 67.31 77 GLY A N 1
ATOM 579 C CA . GLY A 1 77 ? 7.378 -10.295 7.495 1.00 67.31 77 GLY A CA 1
ATOM 580 C C . GLY A 1 77 ? 7.178 -11.755 7.922 1.00 67.31 77 GLY A C 1
ATOM 581 O O . GLY A 1 77 ? 7.315 -12.046 9.103 1.00 67.31 77 GLY A O 1
ATOM 582 N N . GLY A 1 78 ? 6.906 -12.676 6.989 1.00 54.66 78 GLY A N 1
ATOM 583 C CA . GLY A 1 78 ? 7.059 -14.115 7.232 1.00 54.66 78 GLY A CA 1
ATOM 584 C C . GLY A 1 78 ? 6.176 -14.677 8.351 1.00 54.66 78 GLY A C 1
ATOM 585 O O . GLY A 1 78 ? 6.689 -15.164 9.349 1.00 54.66 78 GLY A O 1
ATOM 586 N N . LYS A 1 79 ? 4.853 -14.676 8.161 1.00 42.66 79 LYS A N 1
ATOM 587 C CA . LYS A 1 79 ? 3.927 -15.578 8.868 1.00 42.66 79 LYS A CA 1
ATOM 588 C C . LYS A 1 79 ? 2.836 -16.053 7.907 1.00 42.66 79 LYS A C 1
ATOM 590 O O . LYS A 1 79 ? 2.157 -15.235 7.296 1.00 42.66 79 LYS A O 1
ATOM 595 N N . LYS A 1 80 ? 2.683 -17.373 7.778 1.00 45.56 80 LYS A N 1
ATOM 596 C CA . LYS A 1 80 ? 1.548 -18.053 7.138 1.00 45.56 80 LYS A CA 1
ATOM 597 C C . LYS A 1 80 ? 0.935 -18.994 8.175 1.00 45.56 80 LYS A C 1
ATOM 599 O O . LYS A 1 80 ? 1.634 -19.904 8.586 1.00 45.56 80 LYS A O 1
ATOM 604 N N . THR A 1 81 ? -0.332 -18.788 8.521 1.00 35.03 81 THR A N 1
ATOM 605 C CA . THR A 1 81 ? -1.370 -19.827 8.663 1.00 35.03 81 THR A CA 1
ATOM 606 C C . THR A 1 81 ? -2.708 -19.111 8.832 1.00 35.03 81 THR A C 1
ATOM 608 O O . THR A 1 81 ? -2.909 -18.337 9.761 1.00 35.03 81 THR A O 1
ATOM 611 N N . TYR A 1 82 ? -3.635 -19.369 7.912 1.00 40.78 82 TYR A N 1
ATOM 612 C CA . TYR A 1 82 ? -5.004 -18.838 7.898 1.00 40.78 82 TYR A CA 1
ATOM 613 C C . TYR A 1 82 ? -5.904 -19.518 8.962 1.00 40.78 82 TYR A C 1
ATOM 615 O O . TYR A 1 82 ? -7.121 -19.498 8.845 1.00 40.78 82 TYR A O 1
ATOM 623 N N . GLY A 1 83 ? -5.315 -20.161 9.982 1.00 34.44 83 GLY A N 1
ATOM 624 C CA . GLY A 1 83 ? -6.036 -21.039 10.914 1.00 34.44 83 GLY A CA 1
ATOM 625 C C . GLY A 1 83 ? -5.502 -21.118 12.349 1.00 34.44 83 GLY A C 1
ATOM 626 O O . GLY A 1 83 ? -6.120 -21.787 13.161 1.00 34.44 83 GLY A O 1
ATOM 627 N N . GLU A 1 84 ? -4.411 -20.431 12.707 1.00 35.28 84 GLU A N 1
ATOM 628 C CA . GLU A 1 84 ? -3.777 -20.590 14.036 1.00 35.28 84 GLU A CA 1
ATOM 629 C C . GLU A 1 84 ? -3.444 -19.268 14.747 1.00 35.28 84 GLU A C 1
ATOM 631 O O . GLU A 1 84 ? -2.572 -19.192 15.610 1.00 35.28 84 GLU A O 1
ATOM 636 N N . VAL A 1 85 ? -4.168 -18.194 14.425 1.00 39.69 85 VAL A N 1
ATOM 637 C CA . VAL A 1 85 ? -4.103 -16.943 15.202 1.00 39.69 85 VAL A CA 1
ATOM 638 C C . VAL A 1 85 ? -5.503 -16.410 15.494 1.00 39.69 85 VAL A C 1
ATOM 640 O O . VAL A 1 85 ? -5.722 -15.205 15.508 1.00 39.69 85 VAL A O 1
ATOM 643 N N . LEU A 1 86 ? -6.470 -17.295 15.743 1.00 37.72 86 LEU A N 1
ATOM 644 C CA . LEU A 1 86 ? -7.737 -16.842 16.319 1.00 37.72 86 LEU A CA 1
ATOM 645 C C . LEU A 1 86 ? -7.569 -16.442 17.800 1.00 37.72 86 LEU A C 1
ATOM 647 O O . LEU A 1 86 ? -8.389 -15.695 18.311 1.00 37.72 86 LEU A O 1
ATOM 651 N N . ASP A 1 87 ? -6.485 -16.869 18.469 1.00 36.78 87 ASP A N 1
ATOM 652 C CA . ASP A 1 87 ? -6.397 -16.785 19.939 1.00 36.78 87 ASP A CA 1
ATOM 653 C C . ASP A 1 87 ? -5.155 -16.056 20.507 1.00 36.78 87 ASP A C 1
ATOM 655 O O . ASP A 1 87 ? -5.019 -15.880 21.713 1.00 36.78 87 ASP A O 1
ATOM 659 N N . LYS A 1 88 ? -4.227 -15.557 19.669 1.00 34.34 88 LYS A N 1
ATOM 660 C CA . LYS A 1 88 ? -3.047 -14.782 20.146 1.00 34.34 88 LYS A CA 1
ATOM 661 C C . LYS A 1 88 ? -2.761 -13.467 19.417 1.00 34.34 88 LYS A C 1
ATOM 663 O O . LYS A 1 88 ? -1.743 -12.831 19.682 1.00 34.34 88 LYS A O 1
ATOM 668 N N . ALA A 1 89 ? -3.673 -13.009 18.561 1.00 41.25 89 ALA A N 1
ATOM 669 C CA . ALA A 1 89 ? -3.709 -11.632 18.058 1.00 41.25 89 ALA A CA 1
ATOM 670 C C . ALA A 1 89 ? -4.719 -10.797 18.859 1.00 41.25 89 ALA A C 1
ATOM 672 O O . ALA A 1 89 ? -5.516 -10.051 18.297 1.00 41.25 89 ALA A O 1
ATOM 673 N N . ALA A 1 90 ? -4.703 -10.940 20.187 1.00 39.50 90 ALA A N 1
ATOM 674 C CA . ALA A 1 90 ? -5.429 -10.061 21.087 1.00 39.50 90 ALA A CA 1
ATOM 675 C C . ALA A 1 90 ? -4.959 -8.618 20.844 1.00 39.50 90 ALA A C 1
ATOM 677 O O . ALA A 1 90 ? -3.884 -8.226 21.289 1.00 39.50 90 ALA A O 1
ATOM 678 N N . ARG A 1 91 ? -5.760 -7.876 20.070 1.00 48.56 91 ARG A N 1
ATOM 679 C CA . ARG A 1 91 ? -5.654 -6.444 19.775 1.00 48.56 91 ARG A CA 1
ATOM 680 C C . ARG A 1 91 ? -4.235 -5.997 19.422 1.00 48.56 91 ARG A C 1
ATOM 682 O O . ARG A 1 91 ? -3.495 -5.504 20.276 1.00 48.56 91 ARG A O 1
ATOM 689 N N . LYS A 1 92 ? -3.874 -6.025 18.132 1.00 56.16 92 LYS A N 1
ATOM 690 C CA . LYS A 1 92 ? -2.925 -4.999 17.676 1.00 56.16 92 LYS A CA 1
ATOM 691 C C . LYS A 1 92 ? -3.518 -3.665 18.122 1.00 56.16 92 LYS A C 1
ATOM 693 O O . LYS A 1 92 ? -4.661 -3.367 17.792 1.00 56.16 92 LYS A O 1
ATOM 698 N N . SER A 1 93 ? -2.784 -2.910 18.935 1.00 69.00 93 SER A N 1
ATOM 699 C CA . SER A 1 93 ? -3.211 -1.558 19.286 1.00 69.00 93 SER A CA 1
ATOM 700 C C . SER A 1 93 ? -3.508 -0.812 17.985 1.00 69.00 93 SER A C 1
ATOM 702 O O . SER A 1 93 ? -2.710 -0.895 17.048 1.00 69.00 93 SER A O 1
ATOM 704 N N . GLU A 1 94 ? -4.632 -0.103 17.908 1.00 74.69 94 GLU A N 1
ATOM 705 C CA . GLU A 1 94 ? -5.005 0.684 16.724 1.00 74.69 94 GLU A CA 1
ATOM 706 C C . GLU A 1 94 ? -3.867 1.637 16.342 1.00 74.69 94 GLU A C 1
ATOM 708 O O . GLU A 1 94 ? -3.541 1.813 15.174 1.00 74.69 94 GLU A O 1
ATOM 713 N N . GLN A 1 95 ? -3.117 2.119 17.333 1.00 78.12 95 GLN A N 1
ATOM 714 C CA . GLN A 1 95 ? -1.897 2.888 17.129 1.00 78.12 95 GLN A CA 1
ATOM 715 C C . GLN A 1 95 ? -0.795 2.129 16.363 1.00 78.12 95 GLN A C 1
ATOM 717 O O . GLN A 1 95 ? -0.113 2.722 15.527 1.00 78.12 95 GLN A O 1
ATOM 722 N N . LEU A 1 96 ? -0.598 0.832 16.621 1.00 82.12 96 LEU A N 1
ATOM 723 C CA . LEU A 1 96 ? 0.366 -0.001 15.890 1.00 82.12 96 LEU A CA 1
ATOM 724 C C . LEU A 1 96 ? -0.096 -0.275 14.458 1.00 82.12 96 LEU A C 1
ATOM 726 O O . LEU A 1 96 ? 0.736 -0.276 13.548 1.00 82.12 96 LEU A O 1
ATOM 730 N N . LEU A 1 97 ? -1.400 -0.481 14.250 1.00 84.00 97 LEU A N 1
ATOM 731 C CA . LEU A 1 97 ? -1.983 -0.615 12.912 1.00 84.00 97 LEU A CA 1
ATOM 732 C C . LEU A 1 97 ? -1.732 0.653 12.095 1.00 84.00 97 LEU A C 1
ATOM 734 O O . LEU A 1 97 ? -1.145 0.589 11.016 1.00 84.00 97 LEU A O 1
ATOM 738 N N . MET A 1 98 ? -2.062 1.811 12.662 1.00 85.56 98 MET A N 1
ATOM 739 C CA . MET A 1 98 ? -1.882 3.111 12.021 1.00 85.56 98 MET A CA 1
ATOM 740 C C . MET A 1 98 ? -0.411 3.421 11.744 1.00 85.56 98 MET A C 1
ATOM 742 O O . MET A 1 98 ? -0.056 3.803 10.631 1.00 85.56 98 MET A O 1
ATOM 746 N N . SER A 1 99 ? 0.472 3.161 12.712 1.00 86.50 99 SER A N 1
ATOM 747 C CA . SER A 1 99 ? 1.925 3.264 12.532 1.00 86.50 99 SER A CA 1
ATOM 748 C C . SER A 1 99 ? 2.445 2.350 11.417 1.00 86.50 99 SER A C 1
ATOM 750 O O . SER A 1 99 ? 3.395 2.706 10.716 1.00 86.50 99 SER A O 1
ATOM 752 N N . SER A 1 100 ? 1.858 1.163 11.256 1.00 89.31 100 SER A N 1
ATOM 753 C CA . SER A 1 100 ? 2.237 0.231 10.191 1.00 89.31 100 SER A CA 1
ATOM 754 C C . SER A 1 100 ? 1.789 0.756 8.830 1.00 89.31 100 SER A C 1
ATOM 756 O O . SER A 1 100 ? 2.590 0.785 7.899 1.00 89.31 100 SER A O 1
ATOM 758 N N . VAL A 1 101 ? 0.544 1.232 8.721 1.00 91.44 101 VAL A N 1
ATOM 759 C CA . VAL A 1 101 ? -0.003 1.816 7.486 1.00 91.44 101 VAL A CA 1
ATOM 760 C C . VAL A 1 101 ? 0.837 3.007 7.025 1.00 91.44 101 VAL A C 1
ATOM 762 O O . VAL A 1 101 ? 1.277 3.024 5.876 1.00 91.44 101 VAL A O 1
ATOM 765 N N . THR A 1 102 ? 1.133 3.960 7.912 1.00 91.81 102 THR A N 1
ATOM 766 C CA . THR A 1 102 ? 1.922 5.154 7.565 1.00 91.81 102 THR A CA 1
ATOM 767 C C . THR A 1 102 ? 3.353 4.803 7.158 1.00 91.81 102 THR A C 1
ATOM 769 O O . THR A 1 102 ? 3.843 5.301 6.145 1.00 91.81 102 THR A O 1
ATOM 772 N N . THR A 1 103 ? 4.008 3.874 7.864 1.00 93.38 103 THR A N 1
ATOM 773 C CA . THR A 1 103 ? 5.350 3.382 7.491 1.00 93.38 103 THR A CA 1
ATOM 774 C C . THR A 1 103 ? 5.353 2.735 6.109 1.00 93.38 103 THR A C 1
ATOM 776 O O . THR A 1 103 ? 6.261 2.965 5.310 1.00 93.38 103 THR A O 1
ATOM 779 N N . LEU A 1 104 ? 4.339 1.925 5.802 1.00 94.31 104 LEU A N 1
ATOM 780 C CA . LEU A 1 104 ? 4.232 1.251 4.512 1.00 94.31 104 LEU A CA 1
ATOM 781 C C . LEU A 1 104 ? 3.910 2.239 3.376 1.00 94.31 104 LEU A C 1
ATOM 783 O O . LEU A 1 104 ? 4.493 2.122 2.299 1.00 94.31 104 LEU A O 1
ATOM 787 N N . MET A 1 105 ? 3.069 3.253 3.612 1.00 94.50 105 MET A N 1
ATOM 788 C CA . MET A 1 105 ? 2.844 4.347 2.653 1.00 94.50 105 MET A CA 1
ATOM 789 C C . MET A 1 105 ? 4.136 5.127 2.379 1.00 94.50 105 MET A C 1
ATOM 791 O O . MET A 1 105 ? 4.500 5.339 1.222 1.00 94.50 105 MET A O 1
ATOM 795 N N . LEU A 1 106 ? 4.889 5.475 3.427 1.00 94.25 106 LEU A N 1
ATOM 796 C CA . LEU A 1 106 ? 6.207 6.100 3.296 1.00 94.25 106 LEU A CA 1
ATOM 797 C C . LEU A 1 106 ? 7.193 5.206 2.534 1.00 94.25 106 LEU A C 1
ATOM 799 O O . LEU A 1 106 ? 7.978 5.703 1.723 1.00 94.25 106 LEU A O 1
ATOM 803 N N . CYS A 1 107 ? 7.140 3.888 2.744 1.00 95.31 107 CYS A N 1
ATOM 804 C CA . CYS A 1 107 ? 7.930 2.926 1.980 1.00 95.31 107 CYS A CA 1
ATOM 805 C C . CYS A 1 107 ? 7.583 3.006 0.487 1.00 95.31 107 CYS A C 1
ATOM 807 O O . CYS A 1 107 ? 8.494 3.099 -0.336 1.00 95.31 107 CYS A O 1
ATOM 809 N N . CYS A 1 108 ? 6.295 3.056 0.120 1.00 94.50 108 CYS A N 1
ATOM 810 C CA . CYS A 1 108 ? 5.878 3.286 -1.266 1.00 94.50 108 CYS A CA 1
ATOM 811 C C . CYS A 1 108 ? 6.454 4.601 -1.813 1.00 94.50 108 CYS A C 1
ATOM 813 O O . CYS A 1 108 ? 7.069 4.591 -2.880 1.00 94.50 108 CYS A O 1
ATOM 815 N N . CYS A 1 109 ? 6.348 5.712 -1.073 1.00 94.31 109 CYS A N 1
ATOM 816 C CA . CYS A 1 109 ? 6.930 6.998 -1.474 1.00 94.31 109 CYS A CA 1
ATOM 817 C C . CYS A 1 109 ? 8.437 6.887 -1.745 1.00 94.31 109 CYS A C 1
ATOM 819 O O . CYS A 1 109 ? 8.923 7.359 -2.776 1.00 94.31 109 CYS A O 1
ATOM 821 N N . LYS A 1 110 ? 9.194 6.233 -0.856 1.00 94.56 110 LYS A N 1
ATOM 822 C CA . LYS A 1 110 ? 10.641 6.028 -1.019 1.00 94.56 110 LYS A CA 1
ATOM 823 C C . LYS A 1 110 ? 10.959 5.123 -2.204 1.00 94.56 110 LYS A C 1
ATOM 825 O O . LYS A 1 110 ? 11.836 5.458 -2.996 1.00 94.56 110 LYS A O 1
ATOM 830 N N . MET A 1 111 ? 10.227 4.030 -2.398 1.00 94.25 111 MET A N 1
ATOM 831 C CA . MET A 1 111 ? 10.396 3.166 -3.571 1.00 94.25 111 MET A CA 1
ATOM 832 C C . MET A 1 111 ? 10.091 3.888 -4.890 1.00 94.25 111 MET A C 1
ATOM 834 O O . MET A 1 111 ? 10.668 3.540 -5.917 1.00 94.25 111 MET A O 1
ATOM 838 N N . LEU A 1 112 ? 9.191 4.878 -4.880 1.00 92.69 112 LEU A N 1
ATOM 839 C CA . LEU A 1 112 ? 8.864 5.695 -6.050 1.00 92.69 112 LEU A CA 1
ATOM 840 C C . LEU A 1 112 ? 9.882 6.816 -6.306 1.00 92.69 112 LEU A C 1
ATOM 842 O O . LEU A 1 112 ? 10.117 7.174 -7.452 1.00 92.69 112 LEU A O 1
ATOM 846 N N . THR A 1 113 ? 10.470 7.394 -5.264 1.00 91.06 113 THR A N 1
ATOM 847 C CA . THR A 1 113 ? 11.333 8.583 -5.392 1.00 91.06 113 THR A CA 1
ATOM 848 C C . THR A 1 113 ? 12.823 8.261 -5.427 1.00 91.06 113 THR A C 1
ATOM 850 O O . THR A 1 113 ? 13.615 9.089 -5.870 1.00 91.06 113 THR A O 1
ATOM 853 N N . THR A 1 114 ? 13.228 7.076 -4.972 1.00 89.19 114 THR A N 1
ATOM 854 C CA . THR A 1 114 ? 14.631 6.656 -5.007 1.00 89.19 114 THR A CA 1
ATOM 855 C C . THR A 1 114 ? 15.002 6.055 -6.357 1.00 89.19 114 THR A C 1
ATOM 857 O O . THR A 1 114 ? 14.227 5.319 -6.965 1.00 89.19 114 THR A O 1
ATO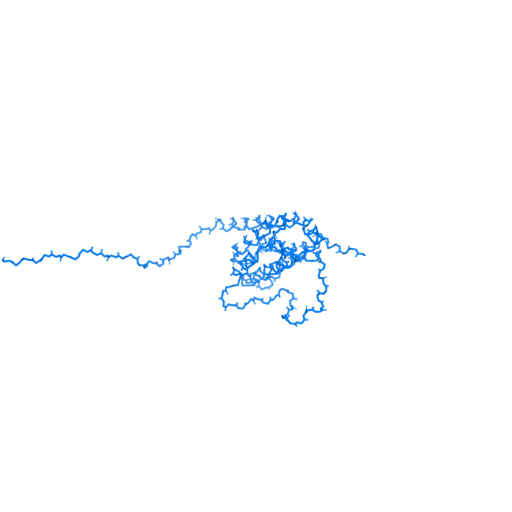M 860 N N . SER A 1 115 ? 16.227 6.336 -6.808 1.00 86.25 115 SER A N 1
ATOM 861 C CA . SER A 1 115 ? 16.790 5.672 -7.983 1.00 86.25 115 SER A CA 1
ATOM 862 C C . SER A 1 115 ? 16.933 4.167 -7.735 1.00 86.25 115 SER A C 1
ATOM 864 O O . SER A 1 115 ? 17.300 3.737 -6.629 1.00 86.25 115 SER A O 1
ATOM 866 N N . TYR A 1 116 ? 16.647 3.380 -8.768 1.00 85.94 116 TYR A N 1
ATOM 867 C CA . TYR A 1 116 ? 16.764 1.927 -8.794 1.00 85.94 116 TYR A CA 1
ATOM 868 C C . TYR A 1 116 ? 17.642 1.528 -9.993 1.00 85.94 116 TYR A C 1
ATOM 870 O O . TYR A 1 116 ? 17.560 2.191 -11.026 1.00 85.94 116 TYR A O 1
ATOM 878 N N . PRO A 1 117 ? 18.505 0.501 -9.872 1.00 84.88 117 PRO A N 1
ATOM 879 C CA . PRO A 1 117 ? 19.524 0.188 -10.883 1.00 84.88 117 PRO A CA 1
ATOM 880 C C . PRO A 1 117 ? 18.966 -0.219 -12.254 1.00 84.88 117 PRO A C 1
ATOM 882 O O . PRO A 1 117 ? 19.686 -0.150 -13.244 1.00 84.88 117 PRO A O 1
ATOM 885 N N . VAL A 1 118 ? 17.698 -0.622 -12.325 1.00 86.81 118 VAL A N 1
ATOM 886 C CA . VAL A 1 118 ? 17.010 -0.991 -13.567 1.00 86.81 118 VAL A CA 1
ATOM 887 C C . VAL A 1 118 ? 15.737 -0.167 -13.741 1.00 86.81 118 VAL A C 1
ATOM 889 O O . VAL A 1 118 ? 15.167 0.333 -12.765 1.00 86.81 118 VAL A O 1
ATOM 892 N N . GLN A 1 119 ? 15.262 -0.039 -14.982 1.00 85.12 119 GLN A N 1
ATOM 893 C CA . GLN A 1 119 ? 13.920 0.485 -15.222 1.00 85.12 119 GLN A CA 1
ATOM 894 C C . GLN A 1 119 ? 12.899 -0.492 -14.639 1.00 85.12 119 GLN A C 1
ATOM 896 O O . GLN A 1 119 ? 12.991 -1.694 -14.863 1.00 85.12 119 GLN A O 1
ATOM 901 N N . VAL A 1 120 ? 11.947 0.027 -13.867 1.00 86.81 120 VAL A N 1
ATOM 902 C CA . VAL A 1 120 ? 10.895 -0.788 -13.252 1.00 86.81 120 VAL A CA 1
ATOM 903 C C . VAL A 1 120 ? 9.526 -0.256 -13.625 1.00 86.81 120 VAL A C 1
ATOM 905 O O . VAL A 1 120 ? 9.284 0.955 -13.592 1.00 86.81 120 VAL A O 1
ATOM 908 N N . THR A 1 121 ? 8.620 -1.170 -13.940 1.00 86.94 121 THR A N 1
ATOM 909 C CA . THR A 1 121 ? 7.228 -0.844 -14.231 1.00 86.94 121 THR A CA 1
ATOM 910 C C . THR A 1 121 ? 6.473 -0.514 -12.945 1.00 86.94 121 THR A C 1
ATOM 912 O O . THR A 1 121 ? 6.424 -1.304 -12.001 1.00 86.94 121 THR A O 1
ATOM 915 N N . VAL A 1 122 ? 5.859 0.668 -12.890 1.00 87.81 122 VAL A N 1
ATOM 916 C CA . VAL A 1 122 ? 5.145 1.133 -11.695 1.00 87.81 122 VAL A CA 1
ATOM 917 C C . VAL A 1 122 ? 3.677 0.701 -11.747 1.00 87.81 122 VAL A C 1
ATOM 919 O O . VAL A 1 122 ? 2.995 1.016 -12.724 1.00 87.81 122 VAL A O 1
ATOM 922 N N . PRO A 1 123 ? 3.136 0.052 -10.699 1.00 88.81 123 PRO A N 1
ATOM 923 C CA . PRO A 1 123 ? 1.723 -0.315 -10.634 1.00 88.81 123 PRO A CA 1
ATOM 924 C C . PRO A 1 123 ? 0.840 0.906 -10.309 1.00 88.81 123 PRO A C 1
ATOM 926 O O . PRO A 1 123 ? 0.288 1.021 -9.216 1.00 88.81 123 PRO A O 1
ATOM 929 N N . ILE A 1 124 ? 0.699 1.834 -11.264 1.00 89.06 124 ILE A N 1
ATOM 930 C CA . ILE A 1 124 ? -0.029 3.106 -11.083 1.00 89.06 124 ILE A CA 1
ATOM 931 C C . ILE A 1 124 ? -1.487 2.876 -10.677 1.00 89.06 124 ILE A C 1
ATOM 933 O O . ILE A 1 124 ? -1.979 3.527 -9.762 1.00 89.06 124 ILE A O 1
ATOM 937 N N . ARG A 1 125 ? -2.175 1.927 -11.324 1.00 87.31 125 ARG A N 1
ATOM 938 C CA . ARG A 1 125 ? -3.585 1.624 -11.038 1.00 87.31 125 ARG A CA 1
ATOM 939 C C . ARG A 1 125 ? -3.812 1.168 -9.586 1.00 87.31 125 ARG A C 1
ATOM 941 O O . ARG A 1 125 ? -4.597 1.821 -8.907 1.00 87.31 125 ARG A O 1
ATOM 948 N N . PRO A 1 126 ? -3.110 0.137 -9.071 1.00 88.19 126 PRO A N 1
ATOM 949 C CA . PRO A 1 126 ? -3.175 -0.219 -7.653 1.00 88.19 126 PRO A CA 1
ATOM 950 C C . PRO A 1 126 ? -2.853 0.917 -6.682 1.00 88.19 126 PRO A C 1
ATOM 952 O O . PRO A 1 126 ? -3.507 1.051 -5.652 1.00 88.19 126 PRO A O 1
ATOM 955 N N . LEU A 1 127 ? -1.850 1.735 -7.009 1.00 90.75 127 LEU A N 1
ATOM 956 C CA . LEU A 1 127 ? -1.460 2.873 -6.182 1.00 90.75 127 LEU A CA 1
ATOM 957 C C . LEU A 1 127 ? -2.588 3.911 -6.093 1.00 90.75 127 LEU A C 1
ATOM 959 O O . LEU A 1 127 ? -2.923 4.349 -4.999 1.00 90.75 127 LEU A O 1
ATOM 963 N N . LEU A 1 128 ? -3.209 4.262 -7.223 1.00 90.44 128 LEU A N 1
ATOM 964 C CA . LEU A 1 128 ? -4.332 5.201 -7.257 1.00 90.44 128 LEU A CA 1
ATOM 965 C C . LEU A 1 128 ? -5.589 4.643 -6.581 1.00 90.44 128 LEU A C 1
ATOM 967 O O . LEU A 1 128 ? -6.277 5.394 -5.898 1.00 90.44 128 LEU A O 1
ATOM 971 N N . ALA A 1 129 ? -5.869 3.344 -6.719 1.00 88.75 129 ALA A N 1
ATOM 972 C CA . ALA A 1 129 ? -6.984 2.701 -6.021 1.00 88.75 129 ALA A CA 1
ATOM 973 C C . ALA A 1 129 ? -6.824 2.799 -4.493 1.00 88.75 129 ALA A C 1
ATOM 975 O O . ALA A 1 129 ? -7.772 3.135 -3.789 1.00 88.75 129 ALA A O 1
ATOM 976 N N . LEU A 1 130 ? -5.605 2.585 -3.983 1.00 89.94 130 LEU A N 1
ATOM 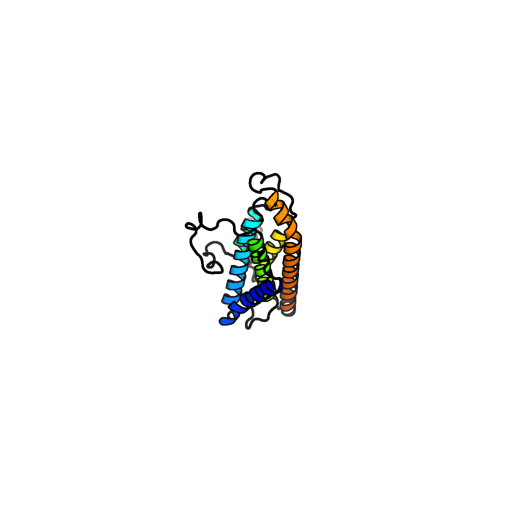977 C CA . LEU A 1 130 ? -5.294 2.747 -2.561 1.00 89.94 130 LEU A CA 1
ATOM 978 C C . LEU A 1 130 ? -5.430 4.205 -2.107 1.00 89.94 130 LEU A C 1
ATOM 980 O O . LEU A 1 130 ? -6.001 4.459 -1.049 1.00 89.94 130 LEU A O 1
ATOM 984 N N . VAL A 1 131 ? -4.948 5.157 -2.915 1.00 91.56 131 VAL A N 1
ATOM 985 C CA . VAL A 1 131 ? -5.105 6.595 -2.641 1.00 91.56 131 VAL A CA 1
ATOM 986 C C . VAL A 1 131 ? -6.583 6.972 -2.548 1.00 91.56 131 VAL A C 1
ATOM 988 O O . VAL A 1 131 ? -6.997 7.590 -1.571 1.00 91.56 131 VAL A O 1
ATOM 991 N N . GLY A 1 132 ? -7.385 6.556 -3.530 1.00 89.06 132 GLY A N 1
ATOM 992 C CA . GLY A 1 132 ? -8.823 6.809 -3.553 1.00 89.06 132 GLY A CA 1
ATOM 993 C C . GLY A 1 132 ? -9.542 6.202 -2.351 1.00 89.06 132 GLY A C 1
ATOM 994 O O . GLY A 1 132 ? -10.339 6.885 -1.719 1.00 89.06 132 GLY A O 1
ATOM 995 N N . ARG A 1 133 ? -9.214 4.956 -1.983 1.00 87.81 133 ARG A N 1
ATOM 996 C CA . ARG A 1 133 ? -9.797 4.270 -0.819 1.00 87.81 133 ARG A CA 1
ATOM 997 C C . ARG A 1 133 ? -9.619 5.070 0.469 1.00 87.81 133 ARG A C 1
ATOM 999 O O . ARG A 1 133 ? -10.585 5.268 1.190 1.00 87.81 133 ARG A O 1
ATOM 1006 N N . VAL A 1 134 ? -8.405 5.550 0.733 1.00 89.56 134 VAL A N 1
ATOM 1007 C CA . VAL A 1 134 ? -8.109 6.326 1.946 1.00 89.56 134 VAL A CA 1
ATOM 1008 C C . VAL A 1 134 ? -8.822 7.676 1.926 1.00 89.56 134 VAL A C 1
ATOM 1010 O O . VAL A 1 134 ? -9.408 8.043 2.930 1.00 89.56 134 VAL A O 1
ATOM 1013 N N . LEU A 1 135 ? -8.825 8.384 0.791 1.00 89.88 135 LEU A N 1
ATOM 1014 C CA . LEU A 1 135 ? -9.433 9.718 0.683 1.00 89.88 135 LEU A CA 1
ATOM 1015 C C . LEU A 1 135 ? -10.966 9.727 0.757 1.00 89.88 135 LEU A C 1
ATOM 1017 O O . LEU A 1 135 ? -11.547 10.770 1.041 1.00 89.88 135 LEU A O 1
ATOM 1021 N N . VAL A 1 136 ? -11.624 8.604 0.460 1.00 87.56 136 VAL A N 1
ATOM 1022 C CA . VAL A 1 136 ? -13.091 8.486 0.530 1.00 87.56 136 VAL A CA 1
ATOM 1023 C C . VAL A 1 136 ? -13.586 8.314 1.970 1.00 87.56 136 VAL A C 1
ATOM 1025 O O . VAL A 1 136 ? -14.752 8.592 2.237 1.00 87.56 136 VAL A O 1
ATOM 1028 N N . VAL A 1 137 ? -12.733 7.873 2.898 1.00 84.69 137 VAL A N 1
ATOM 1029 C CA . VAL A 1 137 ? -13.114 7.696 4.303 1.00 84.69 137 VAL A CA 1
ATOM 1030 C C . VAL A 1 137 ? -13.036 9.044 5.020 1.00 84.69 137 VAL A C 1
ATOM 1032 O O . VAL A 1 137 ? -11.958 9.557 5.300 1.00 84.69 137 VAL A O 1
ATOM 1035 N N . ASP A 1 138 ? -14.192 9.620 5.339 1.00 80.31 138 ASP A N 1
ATOM 1036 C CA . ASP A 1 138 ? -14.322 10.922 6.009 1.00 80.31 138 ASP A CA 1
ATOM 1037 C C . ASP A 1 138 ? -14.675 10.812 7.505 1.00 80.31 138 ASP A C 1
ATOM 1039 O O . ASP A 1 138 ? -14.837 11.823 8.189 1.00 80.31 138 ASP A O 1
ATOM 1043 N N . GLY A 1 139 ? -14.763 9.586 8.031 1.00 74.88 139 GLY A N 1
ATOM 1044 C CA . GLY A 1 139 ? -15.107 9.310 9.427 1.00 74.88 139 GLY A CA 1
ATOM 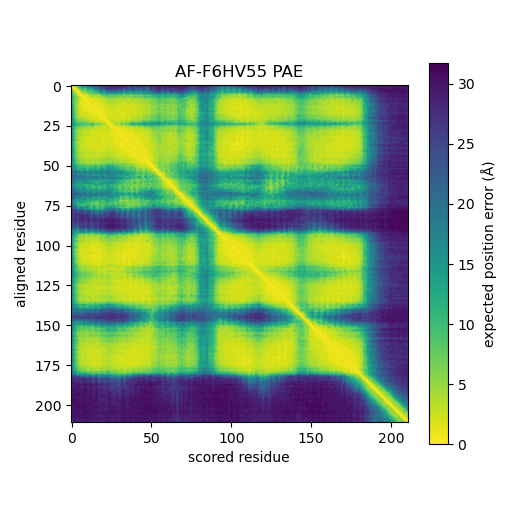1045 C C . GLY A 1 139 ? -16.611 9.271 9.713 1.00 74.88 139 GLY A C 1
ATOM 1046 O O . GLY A 1 139 ? -17.011 8.978 10.847 1.00 74.88 139 GLY A O 1
ATOM 1047 N N . SER A 1 140 ? -17.453 9.520 8.704 1.00 73.06 140 SER A N 1
ATOM 1048 C CA . SER A 1 140 ? -18.889 9.273 8.804 1.00 73.06 140 SER A CA 1
ATOM 1049 C C . SER A 1 140 ? -19.168 7.766 8.818 1.00 73.06 140 SER A C 1
ATOM 1051 O O . SER A 1 140 ? -18.525 6.981 8.118 1.00 73.06 140 SER A O 1
ATOM 1053 N N . LEU A 1 141 ? -20.105 7.331 9.665 1.00 63.91 141 LEU A N 1
ATOM 1054 C CA . LEU A 1 141 ? -20.517 5.931 9.683 1.00 63.91 141 LEU A CA 1
ATOM 1055 C C . LEU A 1 141 ? -21.502 5.707 8.536 1.00 63.91 141 LEU A C 1
ATOM 1057 O O . LEU A 1 141 ? -22.520 6.397 8.450 1.00 63.91 141 LEU A O 1
ATOM 1061 N N . SER A 1 142 ? -21.247 4.715 7.685 1.00 60.81 142 SER A N 1
ATOM 1062 C CA . SER A 1 142 ? -22.273 4.291 6.737 1.00 60.81 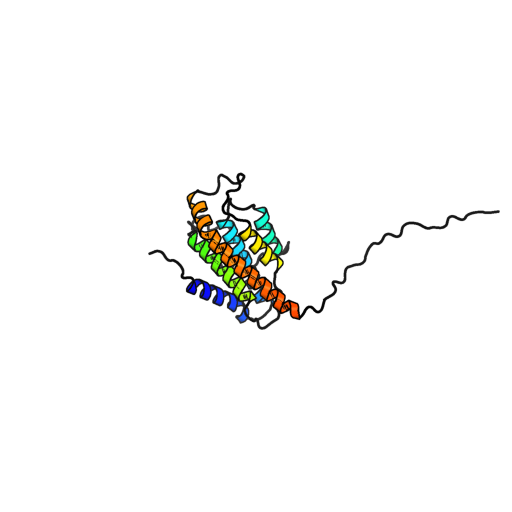142 SER A CA 1
ATOM 1063 C C . SER A 1 142 ? -23.428 3.665 7.521 1.00 60.81 142 SER A C 1
ATOM 1065 O O . SER A 1 142 ? -23.244 2.663 8.217 1.00 60.81 142 SER A O 1
ATOM 1067 N N . GLN A 1 143 ? -24.629 4.244 7.401 1.00 55.34 143 GLN A N 1
ATOM 1068 C CA . GLN A 1 143 ? -25.853 3.808 8.094 1.00 55.34 143 GLN A CA 1
ATOM 1069 C C . GLN A 1 143 ? -26.150 2.301 7.892 1.00 55.34 143 GLN A C 1
ATOM 1071 O O . GLN A 1 143 ? -26.855 1.692 8.693 1.00 55.34 143 GLN A O 1
ATOM 1076 N N . ALA A 1 144 ? -25.592 1.688 6.841 1.00 55.88 144 ALA A N 1
ATOM 1077 C CA . ALA A 1 144 ? -25.738 0.275 6.499 1.00 55.88 144 ALA A CA 1
ATOM 1078 C C . ALA A 1 144 ? -24.857 -0.701 7.319 1.00 55.88 144 ALA A C 1
ATOM 1080 O O . ALA A 1 144 ? -25.084 -1.906 7.247 1.00 55.88 144 ALA A O 1
ATOM 1081 N N . LEU A 1 145 ? -23.864 -0.228 8.089 1.00 57.44 145 LEU A N 1
ATOM 1082 C CA . LEU A 1 145 ? -22.815 -1.066 8.714 1.00 57.44 145 LEU A CA 1
ATOM 1083 C C . LEU A 1 145 ? -22.827 -1.036 10.259 1.00 57.44 145 LEU A C 1
ATOM 1085 O O . LEU A 1 145 ? -21.832 -1.340 10.920 1.00 57.44 145 LEU A O 1
ATOM 1089 N N . LEU A 1 146 ? -23.978 -0.688 10.838 1.00 54.19 146 LEU A N 1
ATOM 1090 C CA . LEU A 1 146 ? -24.111 -0.182 12.205 1.00 54.19 146 LEU A CA 1
ATOM 1091 C C . LEU A 1 146 ? -23.793 -1.116 13.406 1.00 54.19 146 LEU A C 1
ATOM 1093 O O . LEU A 1 146 ? -23.710 -0.558 14.497 1.00 54.19 146 LEU A O 1
ATOM 1097 N N . PRO A 1 147 ? -23.589 -2.456 13.337 1.00 58.44 147 PRO A N 1
ATOM 1098 C CA . PRO A 1 147 ? -23.261 -3.203 14.557 1.00 58.44 147 PRO A CA 1
ATOM 1099 C C . PRO A 1 147 ? -21.757 -3.438 14.791 1.00 58.44 147 PRO A C 1
ATOM 1101 O O . PRO A 1 147 ? -21.409 -4.000 15.826 1.00 58.44 147 PRO A O 1
ATOM 1104 N N . PHE A 1 148 ? -20.856 -3.059 13.872 1.00 58.84 148 PHE A N 1
ATOM 1105 C CA . PHE A 1 148 ? -19.464 -3.549 13.914 1.00 58.84 148 PHE A CA 1
ATOM 1106 C C . PHE A 1 148 ? -18.438 -2.645 14.614 1.00 58.84 148 PHE A C 1
ATOM 1108 O O . PHE A 1 148 ? -17.437 -3.164 15.104 1.00 58.84 148 PHE A O 1
ATOM 1115 N N . VAL A 1 149 ? -18.653 -1.327 14.684 1.00 65.81 149 VAL A N 1
ATOM 1116 C CA . VAL A 1 149 ? -17.654 -0.374 15.210 1.00 65.81 149 VAL A CA 1
ATOM 1117 C C . VAL A 1 149 ? -18.117 0.202 16.541 1.00 65.81 149 VAL A C 1
ATOM 1119 O O . VAL A 1 149 ? -19.235 0.701 16.652 1.00 65.81 149 VAL A O 1
ATOM 1122 N N . THR A 1 150 ? -17.257 0.168 17.561 1.00 72.19 150 THR A N 1
ATOM 1123 C CA . THR A 1 150 ? -17.548 0.858 18.828 1.00 72.19 150 THR A CA 1
ATOM 1124 C C . THR A 1 150 ? -17.219 2.352 18.717 1.00 72.19 150 THR A C 1
ATOM 1126 O O . THR A 1 150 ? -16.267 2.734 18.037 1.00 72.19 150 THR A O 1
ATOM 1129 N N . ALA A 1 151 ? -17.966 3.212 19.419 1.00 73.31 151 ALA A N 1
ATOM 1130 C CA . ALA A 1 151 ? -17.793 4.671 19.351 1.00 73.31 151 ALA A CA 1
ATOM 1131 C C . ALA A 1 151 ? -16.350 5.141 19.645 1.00 73.31 151 ALA A C 1
ATOM 1133 O O . ALA A 1 151 ? -15.858 6.068 19.008 1.00 73.31 151 ALA A O 1
ATOM 1134 N N . ILE A 1 152 ? -15.645 4.455 20.553 1.00 75.12 152 ILE A N 1
ATOM 1135 C CA . ILE A 1 152 ? -14.250 4.760 20.922 1.00 75.12 152 ILE A CA 1
ATOM 1136 C C . ILE A 1 152 ? -13.292 4.518 19.747 1.00 75.12 152 ILE A C 1
ATOM 1138 O O . ILE A 1 152 ? -12.365 5.295 19.527 1.00 75.12 152 ILE A O 1
ATOM 1142 N N . GLN A 1 153 ? -13.514 3.452 18.978 1.00 74.81 153 GLN A N 1
ATOM 1143 C CA . GLN A 1 153 ? -12.669 3.116 17.830 1.00 74.81 153 GLN A CA 1
ATOM 1144 C C . GLN A 1 153 ? -12.910 4.083 16.678 1.00 74.81 153 GLN A C 1
ATOM 1146 O O . GLN A 1 153 ? -11.963 4.528 16.036 1.00 74.81 153 GLN A O 1
ATOM 1151 N N . GLN A 1 154 ? -14.170 4.469 16.457 1.00 78.00 154 GLN A N 1
ATOM 1152 C CA . GLN A 1 154 ? -14.502 5.496 15.477 1.00 78.00 154 GLN A CA 1
ATOM 1153 C C . GLN A 1 154 ? -13.818 6.822 15.822 1.00 78.00 154 GLN A C 1
ATOM 1155 O O . GLN A 1 154 ? -13.161 7.403 14.966 1.00 78.00 154 GLN A O 1
ATOM 1160 N N . GLU A 1 155 ? -13.914 7.281 17.072 1.00 82.12 155 GLU A N 1
ATOM 1161 C CA . GLU A 1 155 ? -13.261 8.518 17.511 1.00 82.12 155 GLU A CA 1
ATOM 1162 C C . GLU A 1 155 ? -11.737 8.453 17.319 1.00 82.12 155 GLU A C 1
ATOM 1164 O O . GLU A 1 155 ? -11.130 9.395 16.798 1.00 82.12 155 GLU A O 1
ATOM 1169 N N . PHE A 1 156 ? -11.118 7.314 17.652 1.00 82.69 156 PHE A N 1
ATOM 1170 C CA . PHE A 1 156 ? -9.696 7.100 17.407 1.00 82.69 156 PHE A CA 1
ATOM 1171 C C . PHE A 1 156 ? -9.359 7.186 15.915 1.00 82.69 156 PHE A C 1
ATOM 1173 O O . PHE A 1 156 ? -8.473 7.956 15.540 1.00 82.69 156 PHE A O 1
ATOM 1180 N N . ILE A 1 157 ? -10.065 6.453 15.053 1.00 81.75 157 ILE A N 1
ATOM 1181 C CA . ILE A 1 157 ? -9.823 6.456 13.604 1.00 81.75 157 ILE A CA 1
ATOM 1182 C C . ILE A 1 157 ? -10.008 7.868 13.039 1.00 81.75 157 ILE A C 1
ATOM 1184 O O . ILE A 1 157 ? -9.116 8.364 12.350 1.00 81.75 157 ILE A O 1
ATOM 1188 N N . CYS A 1 158 ? -11.090 8.558 13.406 1.00 83.69 158 CYS A N 1
ATOM 1189 C CA . CYS A 1 158 ? -11.358 9.937 13.000 1.00 83.69 158 CYS A CA 1
ATOM 1190 C C . CYS A 1 158 ? -10.236 10.896 13.416 1.00 83.69 158 CYS A C 1
ATOM 1192 O O . CYS A 1 158 ? -9.853 11.767 12.637 1.00 83.69 158 CYS A O 1
ATOM 1194 N N . SER A 1 159 ? -9.640 10.703 14.598 1.00 87.12 159 SER A N 1
ATOM 1195 C CA . SER A 1 159 ? -8.486 11.500 15.035 1.00 87.12 159 SER A CA 1
ATOM 1196 C C . SER A 1 159 ? -7.235 11.275 14.173 1.00 87.12 159 SER A C 1
ATOM 1198 O O . SER A 1 159 ? -6.407 12.176 14.027 1.00 87.12 159 SER A O 1
ATOM 1200 N N . GLN A 1 160 ? -7.080 10.079 13.597 1.00 87.94 160 GLN A N 1
ATOM 1201 C CA . GLN A 1 160 ? -5.917 9.716 12.790 1.00 87.94 160 GLN A CA 1
ATOM 1202 C C . GLN A 1 160 ? -6.113 9.956 11.286 1.00 87.94 160 GLN A C 1
ATOM 1204 O O . GLN A 1 160 ? -5.120 10.068 10.560 1.00 87.94 160 GLN A O 1
ATOM 1209 N N . LEU A 1 161 ? -7.358 10.062 10.806 1.00 88.62 161 LEU A N 1
ATOM 1210 C CA . LEU A 1 161 ? -7.686 10.286 9.392 1.00 88.62 161 LEU A CA 1
ATOM 1211 C C . LEU A 1 161 ? -6.937 11.474 8.768 1.00 88.62 161 LEU A C 1
ATOM 1213 O O . LEU A 1 161 ? -6.334 11.277 7.714 1.00 88.62 161 LEU A O 1
ATOM 1217 N N . PRO A 1 162 ? -6.845 12.665 9.399 1.00 90.88 162 PRO A N 1
ATOM 1218 C CA . PRO A 1 162 ? -6.079 13.777 8.831 1.00 90.88 162 PRO A CA 1
ATOM 1219 C C . PRO A 1 162 ? -4.611 13.420 8.564 1.00 90.88 162 PRO A C 1
ATOM 1221 O O . PRO A 1 162 ? -4.032 13.821 7.555 1.00 90.88 162 PRO A O 1
ATOM 1224 N N . THR A 1 163 ? -4.014 12.614 9.446 1.00 90.19 163 THR A N 1
ATOM 1225 C CA . THR A 1 163 ? -2.631 12.149 9.295 1.00 90.19 163 THR A CA 1
ATOM 1226 C C . THR A 1 163 ? -2.518 11.142 8.149 1.00 90.19 163 THR A C 1
ATOM 1228 O O . THR A 1 163 ? -1.607 11.252 7.328 1.00 90.19 163 THR A O 1
ATOM 1231 N N . LEU A 1 164 ? -3.457 10.196 8.031 1.00 90.38 164 LEU A N 1
ATOM 1232 C CA . LEU A 1 164 ? -3.516 9.279 6.885 1.00 90.38 164 LEU A CA 1
ATOM 1233 C C . LEU A 1 164 ? -3.684 10.023 5.559 1.00 90.38 164 LEU A C 1
ATOM 1235 O O . LEU A 1 164 ? -2.980 9.719 4.597 1.00 90.38 164 LEU A O 1
ATOM 1239 N N . HIS A 1 165 ? -4.572 11.016 5.516 1.00 93.25 165 HIS A N 1
ATOM 1240 C CA . HIS A 1 165 ? -4.799 11.843 4.334 1.00 93.25 165 HIS A CA 1
ATOM 1241 C C . HIS A 1 165 ? -3.532 12.612 3.948 1.00 93.25 165 HIS A C 1
ATOM 1243 O O . HIS A 1 165 ? -3.178 12.668 2.775 1.00 93.25 165 HIS A O 1
ATOM 1249 N N . SER A 1 166 ? -2.780 13.125 4.922 1.00 93.69 166 SER A N 1
ATOM 1250 C CA . SER A 1 166 ? -1.477 13.744 4.657 1.00 93.69 166 SER A CA 1
ATOM 1251 C C . SER A 1 166 ? -0.509 12.767 3.973 1.00 93.69 166 SER A C 1
ATOM 1253 O O . SER A 1 166 ? 0.014 13.061 2.899 1.00 93.69 166 SER A O 1
ATOM 1255 N N . TYR A 1 167 ? -0.314 11.569 4.536 1.00 93.12 167 TYR A N 1
ATOM 1256 C CA . TYR A 1 167 ? 0.594 10.569 3.956 1.00 93.12 167 TYR A CA 1
ATOM 1257 C C . TYR A 1 167 ? 0.141 10.064 2.582 1.00 93.12 167 TYR A C 1
ATOM 1259 O O . TYR A 1 167 ? 0.973 9.766 1.720 1.00 93.12 167 TYR A O 1
ATOM 1267 N N . VAL A 1 168 ? -1.168 9.965 2.344 1.00 93.31 168 VAL A N 1
ATOM 1268 C CA . VAL A 1 168 ? -1.683 9.512 1.050 1.00 93.31 168 VAL A CA 1
ATOM 1269 C C . VAL A 1 168 ? -1.540 10.582 -0.036 1.00 93.31 168 VAL A C 1
ATOM 1271 O O . VAL A 1 168 ? -1.296 10.251 -1.197 1.00 93.31 168 VAL A O 1
ATOM 1274 N N . LEU A 1 169 ? -1.604 11.865 0.330 1.00 95.94 169 LEU A N 1
ATOM 1275 C CA . LEU A 1 169 ? -1.304 12.978 -0.572 1.00 95.94 169 LEU A CA 1
ATOM 1276 C C . LEU A 1 169 ? 0.195 13.066 -0.896 1.00 95.94 169 LEU A C 1
ATOM 1278 O O . LEU A 1 169 ? 0.561 13.337 -2.045 1.00 95.94 169 LEU A O 1
ATOM 1282 N N . ASP A 1 170 ? 1.070 12.754 0.063 1.00 95.19 170 ASP A N 1
ATOM 1283 C CA . ASP A 1 170 ? 2.506 12.585 -0.198 1.00 95.19 170 ASP A CA 1
ATOM 1284 C C . ASP A 1 170 ? 2.760 11.441 -1.188 1.00 95.19 170 ASP A C 1
ATOM 1286 O O . ASP A 1 170 ? 3.563 11.577 -2.120 1.00 95.19 170 ASP A O 1
ATOM 1290 N N . LEU A 1 171 ? 2.033 10.328 -1.040 1.00 94.75 171 LEU A N 1
ATOM 1291 C CA . LEU A 1 171 ? 2.083 9.210 -1.978 1.00 94.75 171 LEU A CA 1
ATOM 1292 C C . LEU A 1 171 ? 1.593 9.616 -3.369 1.00 94.75 171 LEU A C 1
ATOM 1294 O O . LEU A 1 171 ? 2.267 9.324 -4.358 1.00 94.75 171 LEU A O 1
ATOM 1298 N N . LEU A 1 172 ? 0.477 10.340 -3.465 1.00 95.25 172 LEU A N 1
ATOM 1299 C CA . LEU A 1 172 ? -0.022 10.875 -4.731 1.00 95.25 172 LEU A CA 1
ATOM 1300 C C . LEU A 1 172 ? 1.011 11.793 -5.398 1.00 95.25 172 LEU A C 1
ATOM 1302 O O . LEU A 1 172 ? 1.294 11.661 -6.591 1.00 95.25 172 LEU A O 1
ATOM 1306 N N . THR A 1 173 ? 1.652 12.659 -4.617 1.00 94.81 173 THR A N 1
ATOM 1307 C CA . THR A 1 173 ? 2.740 13.524 -5.084 1.00 94.81 173 THR A CA 1
ATOM 1308 C C . THR A 1 173 ? 3.923 12.704 -5.603 1.00 94.81 173 THR A C 1
ATOM 1310 O O . THR A 1 173 ? 4.477 13.014 -6.662 1.00 94.81 173 THR A O 1
ATOM 1313 N N . ALA A 1 174 ? 4.306 11.631 -4.905 1.00 94.19 174 ALA A N 1
ATOM 1314 C CA . ALA A 1 174 ? 5.366 10.724 -5.339 1.00 94.19 174 ALA A CA 1
ATOM 1315 C C . ALA A 1 174 ? 5.012 10.004 -6.652 1.00 94.19 174 ALA A C 1
ATOM 1317 O O . ALA A 1 174 ? 5.868 9.896 -7.533 1.00 94.19 174 ALA A O 1
ATOM 1318 N N . ILE A 1 175 ? 3.758 9.570 -6.822 1.00 92.62 175 ILE A N 1
ATOM 1319 C CA . ILE A 1 175 ? 3.256 8.970 -8.068 1.00 92.62 175 ILE A CA 1
ATOM 1320 C C . ILE A 1 175 ? 3.357 9.976 -9.217 1.00 92.62 175 ILE A C 1
ATOM 1322 O O . ILE A 1 175 ? 3.916 9.652 -10.263 1.00 92.62 175 ILE A O 1
ATOM 1326 N N . ILE A 1 176 ? 2.882 11.211 -9.025 1.00 90.81 176 ILE A N 1
ATOM 1327 C CA . ILE A 1 176 ? 2.931 12.257 -10.057 1.00 90.81 176 ILE A CA 1
ATOM 1328 C C . ILE A 1 176 ? 4.382 12.555 -10.453 1.00 90.81 176 ILE A C 1
ATOM 1330 O O . ILE A 1 176 ? 4.701 12.584 -11.642 1.00 90.81 176 ILE A O 1
ATOM 1334 N N . LYS A 1 177 ? 5.288 12.721 -9.479 1.00 89.75 177 LYS A N 1
ATOM 1335 C CA . LYS A 1 177 ? 6.723 12.938 -9.738 1.00 89.75 177 LYS A CA 1
ATOM 1336 C C . LYS A 1 177 ? 7.335 11.787 -10.537 1.00 89.75 177 LYS A C 1
ATOM 1338 O O . LYS A 1 177 ? 8.030 12.026 -11.523 1.00 89.75 177 LYS A O 1
ATOM 1343 N N . ARG A 1 178 ? 7.029 10.545 -10.152 1.00 86.06 178 ARG A N 1
ATOM 1344 C CA . ARG A 1 178 ? 7.479 9.332 -10.843 1.00 86.06 178 ARG A CA 1
ATOM 1345 C C . ARG A 1 178 ? 6.999 9.300 -12.293 1.00 86.06 178 ARG A C 1
ATOM 1347 O O . ARG A 1 178 ? 7.805 9.101 -13.196 1.00 86.06 178 ARG A O 1
ATOM 1354 N N . VAL A 1 179 ? 5.706 9.524 -12.525 1.00 86.31 179 VAL A N 1
ATOM 1355 C CA . VAL A 1 179 ? 5.115 9.520 -13.871 1.00 86.31 179 VAL A CA 1
ATOM 1356 C C . VAL A 1 179 ? 5.717 10.624 -14.733 1.00 86.31 179 VAL A C 1
ATOM 1358 O O . VAL A 1 179 ? 6.051 10.361 -15.880 1.00 86.31 179 VAL A O 1
ATOM 1361 N N . ARG A 1 180 ? 5.941 11.829 -14.193 1.00 81.19 180 ARG A N 1
ATOM 1362 C CA . ARG A 1 180 ? 6.617 12.916 -14.925 1.00 81.19 180 ARG A CA 1
ATOM 1363 C C . ARG A 1 180 ? 8.058 12.567 -15.297 1.00 81.19 180 ARG A C 1
ATOM 1365 O O . ARG A 1 180 ? 8.493 12.933 -16.382 1.00 81.19 180 ARG A O 1
ATOM 1372 N N . SER A 1 181 ? 8.768 11.830 -14.442 1.00 77.94 181 SER A N 1
ATOM 1373 C CA . SER A 1 181 ? 10.121 11.345 -14.741 1.00 77.94 181 SER A CA 1
ATOM 1374 C C . SER A 1 181 ? 10.145 10.350 -15.909 1.00 77.94 181 SER A C 1
ATOM 1376 O O . SER A 1 181 ? 11.078 10.390 -16.700 1.00 77.94 181 SER A O 1
ATOM 1378 N N . TYR A 1 182 ? 9.125 9.494 -16.048 1.00 65.25 182 TYR A N 1
ATOM 1379 C CA . TYR A 1 182 ? 8.933 8.654 -17.244 1.00 65.25 182 TYR A CA 1
ATOM 1380 C C . TYR A 1 182 ? 8.348 9.435 -18.427 1.00 65.25 182 TYR A C 1
ATOM 1382 O O . TYR A 1 182 ? 8.577 9.093 -19.584 1.00 65.25 182 TYR A O 1
ATOM 1390 N N . GLY A 1 183 ? 7.618 10.511 -18.130 1.00 49.50 183 GLY A N 1
ATOM 1391 C CA . GLY A 1 183 ? 6.942 11.391 -19.074 1.00 49.50 183 GLY A CA 1
ATOM 1392 C C . GLY A 1 183 ?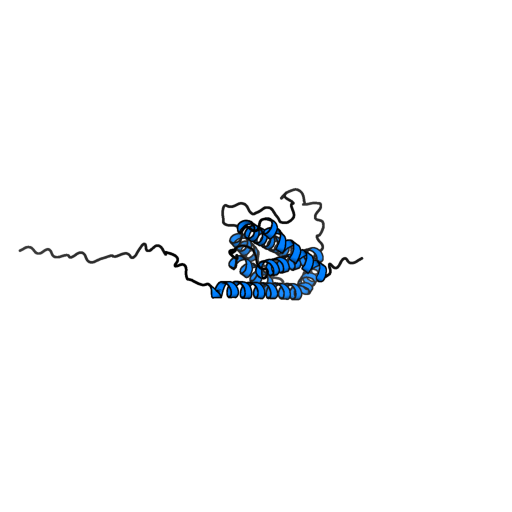 7.868 12.090 -20.064 1.00 49.50 183 GLY A C 1
ATOM 1393 O O . GLY A 1 183 ? 7.435 12.449 -21.153 1.00 49.50 183 GLY A O 1
ATOM 1394 N N . PHE A 1 184 ? 9.151 12.221 -19.721 1.00 36.56 184 PHE A N 1
ATOM 1395 C CA . PHE A 1 184 ? 10.188 12.733 -20.618 1.00 36.56 184 PHE A CA 1
ATOM 1396 C C . PHE A 1 184 ? 10.767 11.655 -21.561 1.00 36.56 184 PHE A C 1
ATOM 1398 O O . PHE A 1 184 ? 11.681 11.920 -22.334 1.00 36.56 184 PHE A O 1
ATOM 1405 N N . SER A 1 185 ? 10.248 10.424 -21.518 1.00 36.94 185 SER A N 1
ATOM 1406 C CA . SER A 1 185 ? 10.639 9.312 -22.397 1.00 36.94 185 SER A CA 1
ATOM 1407 C C . SER A 1 185 ? 9.440 8.536 -22.955 1.00 36.94 185 SER A C 1
ATOM 1409 O O . SER A 1 185 ? 9.570 7.357 -23.279 1.00 36.94 185 SER A O 1
ATOM 1411 N N . PHE A 1 186 ? 8.278 9.181 -23.135 1.00 37.31 186 PHE A N 1
ATOM 1412 C CA . PHE A 1 186 ? 7.211 8.623 -23.976 1.00 37.31 186 PHE A CA 1
ATOM 1413 C C . PHE A 1 186 ? 7.643 8.630 -25.451 1.00 37.31 186 PHE A C 1
ATOM 1415 O O . PHE A 1 186 ? 7.232 9.481 -26.235 1.00 37.31 186 PHE A O 1
ATOM 1422 N N . THR A 1 187 ? 8.437 7.643 -25.862 1.00 36.56 187 THR A N 1
ATOM 1423 C CA . THR A 1 187 ? 8.261 7.090 -27.204 1.00 36.56 187 THR A CA 1
ATOM 1424 C C . THR A 1 187 ? 7.092 6.114 -27.117 1.00 36.56 187 THR A C 1
ATOM 1426 O O . THR A 1 187 ? 7.096 5.141 -26.365 1.00 36.56 187 THR A O 1
ATOM 1429 N N . CYS A 1 188 ? 6.015 6.461 -27.818 1.00 36.75 188 CYS A N 1
ATOM 1430 C CA . CYS A 1 188 ? 4.820 5.642 -27.944 1.00 36.75 188 CYS A CA 1
ATOM 1431 C C . CYS A 1 188 ? 5.196 4.220 -28.372 1.00 36.75 188 CYS A C 1
ATOM 1433 O O . CYS A 1 188 ? 5.754 4.027 -29.447 1.00 36.75 188 CYS A O 1
ATOM 1435 N N . SER A 1 189 ? 4.819 3.218 -27.582 1.00 34.22 189 SER A N 1
ATOM 1436 C CA . SER A 1 189 ? 4.606 1.875 -28.118 1.00 34.22 189 SER A CA 1
ATOM 1437 C C . SER A 1 189 ? 3.170 1.821 -28.644 1.00 34.22 189 SER A C 1
ATOM 1439 O O . SER A 1 189 ? 2.246 1.942 -27.835 1.00 34.22 189 SER A O 1
ATOM 1441 N N . PRO A 1 190 ? 2.927 1.664 -29.959 1.00 42.38 190 PRO A N 1
ATOM 1442 C CA . PRO A 1 190 ? 1.581 1.449 -30.460 1.00 42.38 190 PRO A CA 1
ATOM 1443 C C . PRO A 1 190 ? 1.132 0.061 -30.003 1.00 42.38 190 PRO A C 1
ATOM 1445 O O . PRO A 1 190 ? 1.715 -0.953 -30.399 1.00 42.38 190 PRO A O 1
ATOM 1448 N N . GLN A 1 191 ? 0.090 -0.004 -29.173 1.00 38.84 191 GLN A N 1
ATOM 1449 C CA . GLN A 1 191 ? -0.662 -1.241 -29.017 1.00 38.84 191 GLN A CA 1
ATOM 1450 C C . GLN A 1 191 ? -1.211 -1.612 -30.395 1.00 38.84 191 GLN A C 1
ATOM 1452 O O . GLN A 1 191 ? -2.040 -0.905 -30.966 1.00 38.84 191 GLN A O 1
ATOM 1457 N N . ARG A 1 192 ? -0.703 -2.719 -30.943 1.00 40.44 192 ARG A N 1
ATOM 1458 C CA . ARG A 1 192 ? -1.196 -3.354 -32.163 1.00 40.44 192 ARG A CA 1
ATOM 1459 C C . ARG A 1 192 ? -2.578 -3.932 -31.842 1.00 40.44 192 ARG A C 1
ATOM 1461 O O . ARG A 1 192 ? -2.709 -5.084 -31.444 1.00 40.44 192 ARG A O 1
ATOM 1468 N N . GLY A 1 193 ? -3.587 -3.067 -31.913 1.00 35.31 193 GLY A N 1
ATOM 1469 C CA . GLY A 1 193 ? -4.991 -3.412 -31.780 1.00 35.31 193 GLY A CA 1
ATOM 1470 C C . GLY A 1 193 ? -5.406 -4.298 -32.944 1.00 35.31 193 GLY A C 1
ATOM 1471 O O . GLY A 1 193 ? -5.297 -3.919 -34.108 1.00 35.31 193 GLY A O 1
ATOM 1472 N N . VAL A 1 194 ? -5.836 -5.500 -32.591 1.00 40.06 194 VAL A N 1
ATOM 1473 C CA . VAL A 1 194 ? -6.482 -6.495 -33.439 1.00 40.06 194 VAL A CA 1
ATOM 1474 C C . VAL A 1 194 ? -7.595 -5.822 -34.247 1.00 40.06 194 VAL A C 1
ATOM 1476 O O . VAL A 1 194 ? -8.599 -5.400 -33.683 1.00 40.06 194 VAL A O 1
ATOM 1479 N N . SER A 1 195 ? -7.419 -5.710 -35.564 1.00 34.84 195 SER A N 1
ATOM 1480 C CA . SER A 1 195 ? -8.515 -5.369 -36.468 1.00 34.84 195 SER A CA 1
ATOM 1481 C C . SER A 1 195 ? -9.142 -6.673 -36.940 1.00 34.84 195 SER A C 1
ATOM 1483 O O . SER A 1 195 ? -8.664 -7.322 -37.868 1.00 34.84 195 SER A O 1
ATOM 1485 N N . SER A 1 196 ? -10.192 -7.094 -36.246 1.00 36.69 196 SER A N 1
ATOM 1486 C CA . SER A 1 196 ? -11.177 -8.008 -36.798 1.00 36.69 196 SER A CA 1
ATOM 1487 C C . SER A 1 196 ? -12.557 -7.379 -36.642 1.00 36.69 196 SER A C 1
ATOM 1489 O O . SER A 1 196 ? -12.893 -6.813 -35.605 1.00 36.69 196 SER A O 1
ATOM 1491 N N . VAL A 1 197 ? -13.351 -7.537 -37.701 1.00 38.72 197 VAL A N 1
ATOM 1492 C CA . VAL A 1 197 ? -14.791 -7.261 -37.785 1.00 38.72 197 VAL A CA 1
ATOM 1493 C C . VAL A 1 197 ? -15.174 -5.805 -38.092 1.00 38.72 197 VAL A C 1
ATOM 1495 O O . VAL A 1 197 ? -15.680 -5.074 -37.248 1.00 38.72 197 VAL A O 1
ATOM 1498 N N . VAL A 1 198 ? -15.108 -5.444 -39.380 1.00 38.75 198 VAL A N 1
ATOM 1499 C CA . VAL A 1 198 ? -16.213 -4.696 -39.999 1.00 38.75 198 VAL A CA 1
ATOM 1500 C C . VAL A 1 198 ? -16.874 -5.586 -41.042 1.00 38.75 198 VAL A C 1
ATOM 1502 O O . VAL A 1 198 ? -16.264 -6.131 -41.957 1.00 38.75 198 VAL A O 1
ATOM 1505 N N . LYS A 1 199 ? -18.159 -5.767 -40.788 1.00 37.88 199 LYS A N 1
ATOM 1506 C CA . LYS A 1 199 ? -19.141 -6.624 -41.421 1.00 37.88 199 LYS A CA 1
ATOM 1507 C C . LYS A 1 199 ? -19.616 -5.942 -42.706 1.00 37.88 199 LYS A C 1
ATOM 1509 O O . LYS A 1 199 ? -20.467 -5.065 -42.642 1.00 37.88 199 LYS A O 1
ATOM 1514 N N . GLY A 1 200 ? -19.055 -6.322 -43.852 1.00 30.53 200 GLY A N 1
ATOM 1515 C CA . GLY A 1 200 ? -19.572 -5.939 -45.167 1.00 30.53 200 GLY A CA 1
ATOM 1516 C C . GLY A 1 200 ? -20.748 -6.836 -45.541 1.00 30.53 200 GLY A C 1
ATOM 1517 O O . GLY A 1 200 ? -20.546 -7.953 -46.010 1.00 30.53 200 GLY A O 1
ATOM 1518 N N . ARG A 1 201 ? -21.969 -6.368 -45.270 1.00 35.59 201 ARG A N 1
ATOM 1519 C CA . ARG A 1 201 ? -23.200 -6.899 -45.859 1.00 35.59 201 ARG A CA 1
ATOM 1520 C C . ARG A 1 201 ? -23.585 -6.023 -47.051 1.00 35.59 201 ARG A C 1
ATOM 1522 O O . ARG A 1 201 ? -23.499 -4.805 -46.951 1.00 35.59 201 ARG A O 1
ATOM 1529 N N . ASP A 1 202 ? -24.046 -6.713 -48.089 1.00 35.66 202 ASP A N 1
ATOM 1530 C CA . ASP A 1 202 ? -24.871 -6.255 -49.207 1.00 35.66 202 ASP A CA 1
ATOM 1531 C C . ASP A 1 202 ? -24.180 -5.416 -50.283 1.00 35.66 202 ASP A C 1
ATOM 1533 O O . ASP A 1 202 ? -23.789 -4.293 -50.034 1.00 35.66 202 ASP A O 1
ATOM 1537 N N . TRP A 1 203 ? -24.019 -6.011 -51.473 1.00 31.56 203 TRP A N 1
ATOM 1538 C CA . TRP A 1 203 ? -24.391 -5.498 -52.808 1.00 31.56 203 TRP A CA 1
ATOM 1539 C C . TRP A 1 203 ? -24.069 -6.617 -53.822 1.00 31.56 203 TRP A C 1
ATOM 1541 O O . TRP A 1 203 ? -23.127 -6.538 -54.607 1.00 31.56 203 TRP A O 1
ATOM 1551 N N . ALA A 1 204 ? -24.823 -7.721 -53.764 1.00 39.59 204 ALA A N 1
ATOM 1552 C CA . ALA A 1 204 ? -24.813 -8.726 -54.825 1.00 39.59 204 ALA A CA 1
ATOM 1553 C C . ALA A 1 204 ? -25.835 -8.306 -55.888 1.00 39.59 204 ALA A C 1
ATOM 1555 O O . ALA A 1 204 ? -27.031 -8.216 -55.611 1.00 39.59 204 ALA A O 1
ATOM 1556 N N . MET A 1 205 ? -25.332 -8.009 -57.087 1.00 35.44 205 MET A N 1
ATOM 1557 C CA . MET A 1 205 ? -26.123 -7.678 -58.265 1.00 35.44 205 MET A CA 1
ATOM 1558 C C . MET A 1 205 ? -27.178 -8.749 -58.540 1.00 35.44 205 MET A C 1
ATOM 1560 O O . MET A 1 205 ? -26.855 -9.908 -58.796 1.00 35.44 205 MET A O 1
ATOM 1564 N N . ASN A 1 206 ? -28.433 -8.317 -58.584 1.00 35.94 206 ASN A N 1
ATOM 1565 C CA . ASN A 1 206 ? -29.494 -9.027 -59.268 1.00 35.94 206 ASN A CA 1
ATOM 1566 C C . ASN A 1 206 ? -29.667 -8.365 -60.642 1.00 35.94 206 ASN A C 1
ATOM 1568 O O . ASN A 1 206 ? -30.217 -7.271 -60.741 1.00 35.94 206 ASN A O 1
ATOM 1572 N N . LYS A 1 207 ? -29.147 -8.999 -61.696 1.00 39.66 207 LYS A N 1
ATOM 1573 C CA . LYS A 1 207 ? -29.559 -8.721 -63.075 1.00 39.66 207 LYS A CA 1
ATOM 1574 C C . LYS A 1 207 ? -29.687 -10.055 -63.807 1.00 39.66 207 LYS A C 1
ATOM 1576 O O . LYS A 1 207 ? -28.717 -10.583 -64.343 1.00 39.66 207 LYS A O 1
ATOM 1581 N N . LYS A 1 208 ? -30.894 -10.618 -63.749 1.00 40.88 208 LYS A N 1
ATOM 1582 C CA . LYS A 1 208 ? -31.409 -11.606 -64.698 1.00 40.88 208 LYS A CA 1
ATOM 1583 C C . LYS A 1 208 ? -32.479 -10.914 -65.536 1.00 40.88 208 LYS A C 1
ATOM 1585 O O . LYS A 1 208 ? -33.438 -10.430 -64.958 1.00 40.88 208 LYS A O 1
ATOM 1590 N N . GLU A 1 209 ? -32.267 -10.915 -66.842 1.00 37.53 209 GLU A N 1
ATOM 1591 C CA . GLU A 1 209 ? -33.194 -10.759 -67.980 1.00 37.53 209 GLU A CA 1
ATOM 1592 C C . GLU A 1 209 ? -32.254 -11.046 -69.175 1.00 37.53 209 GLU A C 1
ATOM 1594 O O . GLU A 1 209 ? -31.250 -10.351 -69.310 1.00 37.53 209 GLU A O 1
ATOM 1599 N N . ALA A 1 210 ? -32.283 -12.140 -69.945 1.00 38.34 210 ALA A N 1
ATOM 1600 C CA . ALA A 1 210 ? -33.341 -13.047 -70.392 1.00 38.34 210 ALA A CA 1
ATOM 1601 C C . ALA A 1 210 ? -34.454 -12.337 -71.168 1.00 38.34 210 ALA A C 1
ATOM 1603 O O . ALA A 1 210 ? -35.550 -12.195 -70.646 1.00 38.34 210 ALA A O 1
ATOM 1604 N N . GLU A 1 211 ? -34.123 -11.888 -72.382 1.00 36.28 211 GLU A N 1
ATOM 1605 C CA . GLU A 1 211 ? -34.732 -12.305 -73.662 1.00 36.28 211 GLU A CA 1
ATOM 1606 C C . GLU A 1 211 ? -33.826 -11.895 -74.833 1.00 36.28 211 GLU A C 1
ATOM 1608 O O . GLU A 1 211 ? -33.205 -10.808 -74.753 1.00 36.28 211 GLU A O 1
#

Mean predicted aligned error: 13.24 Å

Organism: Vitis vinifera (NCBI:txid29760)

Nearest PDB structures (foldseek):
  8ptw-assembly1_CW  TM=7.030E-01  e=1.500E-02  Thermochaetoides thermophila DSM 1495
  6v92-assembly1_N  TM=3.166E-01  e=1.358E+00  Saccharomyces cerevisiae S288C
  8dl7-assembly1_A  TM=2.018E-01  e=9.748E+00  Homo sapiens

Solvent-accessible surface area (backbone atoms only — not comparable to full-atom values): 13054 Å² total; per-residue (Å²): 134,85,84,73,80,49,71,72,56,39,52,49,51,12,49,54,60,41,47,57,33,59,80,78,38,46,47,67,44,44,45,51,50,53,50,35,43,53,52,52,39,52,53,50,47,52,68,71,38,54,44,48,59,65,70,68,65,58,52,52,36,50,52,65,69,39,58,90,94,55,84,74,76,78,58,76,86,77,76,89,67,103,80,79,57,90,84,77,64,80,67,75,50,68,67,57,48,51,54,47,41,53,24,44,45,48,16,52,29,41,52,49,69,48,91,64,93,48,86,64,84,75,68,57,67,38,53,49,45,50,41,50,58,59,68,69,52,80,68,62,72,47,84,89,40,75,88,73,62,55,73,68,57,52,54,51,49,47,71,45,42,66,59,52,48,52,52,41,50,51,34,51,50,27,50,54,53,41,50,54,67,51,59,80,64,72,72,82,77,79,78,83,73,82,88,76,85,84,86,86,75,88,87,80,86,85,84,88,79,91,130

Secondary structure (DSSP, 8-state):
------HHHHHHHHHHHHHGGGGT--HHHHHHHHHHHHHHHHHHHHHHTTTTS-HHHHHHHHHHHS-TTSPPPPPTTS---TTS-SSS-----HHHHHHHHHHHHHHHHHHHHS--SS-----HHHHHHHHHHHHH--SPPPGGGTTS--HHHHHHHHHHHHHHHHHHHHHHHHHHHHHHHHHTT--------------------------